Protein AF-A0A1E1F454-F1 (afdb_monomer)

Solvent-accessible surface area (backbone atoms only — not comparable to full-atom values): 14478 Å² total; per-residue (Å²): 132,90,80,86,87,79,88,82,88,81,88,79,85,89,70,81,85,74,86,78,90,72,81,76,83,77,74,79,79,69,57,69,70,58,54,46,50,54,51,50,51,52,52,50,50,46,53,51,37,29,74,72,64,80,41,59,76,87,69,52,81,88,73,88,66,80,82,76,76,87,76,77,76,64,61,40,52,71,66,56,48,50,51,45,53,54,50,39,50,54,61,35,69,43,80,90,56,56,68,68,61,31,49,55,35,45,53,50,42,35,50,54,44,36,30,59,42,55,66,55,51,63,66,23,58,64,62,31,25,48,56,30,38,40,49,43,76,81,24,68,87,47,59,72,91,74,41,74,46,38,36,54,38,51,53,100,89,46,74,48,80,42,70,58,38,68,77,30,51,58,36,52,55,50,42,51,53,52,49,17,74,62,47,86,68,40,77,82,52,52,84,34,36,59,54,48,41,81,86,56,44,63,57,88,76,61,60,69,62,49,51,56,46,28,53,76,63,70,49,42,45,45,102,83,72,46,75,55,56,87,83,31,63,52,62,78,127

Secondary structure (DSSP, 8-state):
-------------------------------HHHHHHHHHHHHHHHHHHHHTTSS-GGGS-------PPP-PPP-B-HHHHHHHHHHHHHHHS-TTS-HHHHHHHHHHHHHHHHHHHH---HHHHHT-BGGGEETHHHHTTS-GGG---EEEEE-SS-EEEE---HHHHHHHHHHHHHHHHHTTTPPPPTTSBSSB-TTSPBP---HHHHHHHHHHHT-SB-TTSPBP-TT---B--

Structure (mmCIF, N/CA/C/O backbone):
data_AF-A0A1E1F454-F1
#
_entry.id   AF-A0A1E1F454-F1
#
loop_
_atom_site.group_PDB
_atom_site.id
_atom_site.type_symbol
_atom_site.label_atom_id
_atom_site.label_alt_id
_atom_site.label_comp_id
_atom_site.label_asym_id
_atom_site.label_entity_id
_atom_site.label_seq_id
_atom_site.pdbx_PDB_ins_code
_atom_site.Cartn_x
_atom_site.Cartn_y
_atom_site.Cartn_z
_atom_site.occupancy
_atom_site.B_iso_or_equiv
_atom_site.auth_seq_id
_atom_site.auth_comp_id
_atom_site.auth_asym_id
_atom_site.auth_atom_id
_atom_site.pdbx_PDB_model_num
ATOM 1 N N . MET A 1 1 ? 30.404 -18.009 100.422 1.00 35.75 1 MET A N 1
ATOM 2 C CA . MET A 1 1 ? 30.804 -18.494 99.078 1.00 35.75 1 MET A CA 1
ATOM 3 C C . MET A 1 1 ? 29.798 -17.914 98.080 1.00 35.75 1 MET A C 1
ATOM 5 O O . MET A 1 1 ? 28.619 -18.081 98.332 1.00 35.75 1 MET A O 1
ATOM 9 N N . VAL A 1 2 ? 30.156 -16.977 97.179 1.00 28.69 2 VAL A N 1
ATOM 10 C CA . VAL A 1 2 ? 30.928 -17.174 95.914 1.00 28.69 2 VAL A CA 1
ATOM 11 C C . VAL A 1 2 ? 30.077 -18.003 94.934 1.00 28.69 2 VAL A C 1
ATOM 13 O O . VAL A 1 2 ? 29.632 -19.060 95.347 1.00 28.69 2 VAL A O 1
ATOM 16 N N . LYS A 1 3 ? 29.805 -17.692 93.658 1.00 29.22 3 LYS A N 1
ATOM 17 C CA . LYS A 1 3 ? 30.159 -16.668 92.641 1.00 29.22 3 LYS A CA 1
ATOM 18 C C . LYS A 1 3 ? 29.224 -16.981 91.428 1.00 29.22 3 LYS A C 1
ATOM 20 O O . LYS A 1 3 ? 28.871 -18.137 91.261 1.00 29.22 3 LYS A O 1
ATOM 25 N N . VAL A 1 4 ? 28.674 -15.997 90.704 1.00 31.78 4 VAL A N 1
ATOM 26 C CA . VAL A 1 4 ? 29.100 -15.505 89.361 1.00 31.78 4 VAL A CA 1
ATOM 27 C C . VAL A 1 4 ? 28.787 -16.411 88.150 1.00 31.78 4 VAL A C 1
ATOM 29 O O . VAL A 1 4 ? 29.109 -17.590 88.162 1.00 31.78 4 VAL A O 1
ATOM 32 N N . SER A 1 5 ? 28.353 -15.737 87.066 1.00 31.39 5 SER A N 1
ATOM 33 C CA . SER A 1 5 ? 28.540 -16.055 85.627 1.00 31.39 5 SER A CA 1
ATOM 34 C C . SER A 1 5 ? 27.580 -17.042 84.950 1.00 31.39 5 SER A C 1
ATOM 36 O O . SER A 1 5 ? 27.172 -18.012 85.560 1.00 31.39 5 SER A O 1
ATOM 38 N N . ASP A 1 6 ? 27.225 -16.917 83.666 1.00 34.34 6 ASP A N 1
ATOM 39 C CA . ASP A 1 6 ? 27.573 -15.935 82.627 1.00 34.34 6 ASP A CA 1
ATOM 40 C C . ASP A 1 6 ? 26.569 -16.027 81.455 1.00 34.34 6 ASP A C 1
ATOM 42 O O . ASP A 1 6 ? 25.957 -17.066 81.217 1.00 34.34 6 ASP A O 1
ATOM 46 N N . ARG A 1 7 ? 26.481 -14.917 80.716 1.00 33.34 7 ARG A N 1
ATOM 47 C CA . ARG A 1 7 ? 26.130 -14.700 79.295 1.00 33.34 7 ARG A CA 1
ATOM 48 C C . ARG A 1 7 ? 25.559 -15.850 78.438 1.00 33.34 7 ARG A C 1
ATOM 50 O O . ARG A 1 7 ? 26.245 -16.826 78.143 1.00 33.34 7 ARG A O 1
ATOM 57 N N . ARG A 1 8 ? 24.503 -15.497 77.683 1.00 31.31 8 ARG A N 1
ATOM 58 C CA . ARG A 1 8 ? 24.653 -15.197 76.237 1.00 31.31 8 ARG A CA 1
ATOM 59 C C . ARG A 1 8 ? 23.516 -14.335 75.652 1.00 31.31 8 ARG A C 1
ATOM 61 O O . ARG A 1 8 ? 22.359 -14.725 75.612 1.00 31.31 8 ARG A O 1
ATOM 68 N N . VAL A 1 9 ? 23.925 -13.151 75.194 1.00 38.53 9 VAL A N 1
ATOM 69 C CA . VAL A 1 9 ? 23.325 -12.246 74.192 1.00 38.53 9 VAL A CA 1
ATOM 70 C C . VAL A 1 9 ? 23.095 -12.977 72.863 1.00 38.53 9 VAL A C 1
ATOM 72 O O . VAL A 1 9 ? 23.970 -13.763 72.528 1.00 38.53 9 VAL A O 1
ATOM 75 N N . VAL A 1 10 ? 22.019 -12.666 72.111 1.00 34.72 10 VAL A N 1
ATOM 76 C CA . VAL A 1 10 ? 21.999 -12.371 70.648 1.00 34.72 10 VAL A CA 1
ATOM 77 C C . VAL A 1 10 ? 20.606 -11.836 70.215 1.00 34.72 10 VAL A C 1
ATOM 79 O O . VAL A 1 10 ? 19.618 -12.546 70.336 1.00 34.72 10 VAL A O 1
ATOM 82 N N . SER A 1 11 ? 20.596 -10.571 69.747 1.00 29.88 11 SER A N 1
ATOM 83 C CA . SER A 1 11 ? 19.889 -9.925 68.601 1.00 29.88 11 SER A CA 1
ATOM 84 C C . SER A 1 11 ? 18.431 -10.296 68.236 1.00 29.88 11 SER A C 1
ATOM 86 O O . SER A 1 11 ? 18.057 -11.452 68.280 1.00 29.88 11 SER A O 1
ATOM 88 N N . ASP A 1 12 ? 17.567 -9.447 67.680 1.00 31.86 12 ASP A N 1
ATOM 89 C CA . ASP A 1 12 ? 17.703 -8.103 67.127 1.00 31.86 12 ASP A CA 1
ATOM 90 C C . ASP A 1 12 ? 16.283 -7.521 66.916 1.00 31.86 12 ASP A C 1
ATOM 92 O O . ASP A 1 12 ? 15.385 -8.189 66.412 1.00 31.86 12 ASP A O 1
ATOM 96 N N . ARG A 1 13 ? 16.110 -6.257 67.307 1.00 31.48 13 ARG A N 1
ATOM 97 C CA . ARG A 1 13 ? 15.293 -5.204 66.672 1.00 31.48 13 ARG A CA 1
ATOM 98 C C . ARG A 1 13 ? 14.038 -5.607 65.864 1.00 31.48 13 ARG A C 1
ATOM 100 O O . ARG A 1 13 ? 14.075 -5.661 64.639 1.00 31.48 13 ARG A O 1
ATOM 107 N N . PHE A 1 14 ? 12.874 -5.603 66.519 1.00 29.70 14 PHE A N 1
ATOM 108 C CA . PHE A 1 14 ? 11.620 -5.208 65.860 1.00 29.70 14 PHE A CA 1
ATOM 109 C C . PHE A 1 14 ? 11.523 -3.674 65.874 1.00 29.70 14 PHE A C 1
ATOM 111 O O . PHE A 1 14 ? 11.201 -3.064 66.893 1.00 29.70 14 PHE A O 1
ATOM 118 N N . ARG A 1 15 ? 11.865 -3.033 64.751 1.00 34.81 15 ARG A N 1
ATOM 119 C CA . ARG A 1 15 ? 11.516 -1.627 64.492 1.00 34.81 15 ARG A CA 1
ATOM 120 C C . ARG A 1 15 ? 10.155 -1.592 63.786 1.00 34.81 15 ARG A C 1
ATOM 122 O O . ARG A 1 15 ? 9.962 -2.380 62.861 1.00 34.81 15 ARG A O 1
ATOM 129 N N . PRO A 1 16 ? 9.226 -0.701 64.171 1.00 31.61 16 PRO A N 1
ATOM 130 C CA . PRO A 1 16 ? 7.983 -0.524 63.435 1.00 31.61 16 PRO A CA 1
ATOM 131 C C . PRO A 1 16 ? 8.290 -0.020 62.021 1.00 31.61 16 PRO A C 1
ATOM 133 O O . PRO A 1 16 ? 9.171 0.819 61.820 1.00 31.61 16 PRO A O 1
ATOM 136 N N . PHE A 1 17 ? 7.572 -0.574 61.047 1.00 29.14 17 PHE A N 1
ATOM 137 C CA . PHE A 1 17 ? 7.686 -0.237 59.635 1.00 29.14 17 PHE A CA 1
ATOM 138 C C . PHE A 1 17 ? 7.333 1.246 59.451 1.00 29.14 17 PHE A C 1
ATOM 140 O O . PHE A 1 17 ? 6.183 1.653 59.615 1.00 29.14 17 PHE A O 1
ATOM 147 N N . ALA A 1 18 ? 8.345 2.065 59.174 1.00 34.34 18 ALA A N 1
ATOM 148 C CA . ALA A 1 18 ? 8.162 3.457 58.806 1.00 34.34 18 ALA A CA 1
ATOM 149 C C . ALA A 1 18 ? 7.413 3.525 57.468 1.00 34.34 18 ALA A C 1
ATOM 151 O O . ALA A 1 18 ? 7.741 2.810 56.523 1.00 34.34 18 ALA A O 1
ATOM 152 N N . SER A 1 19 ? 6.405 4.392 57.389 1.00 34.97 19 SER A N 1
ATOM 153 C CA . SER A 1 19 ? 5.715 4.721 56.146 1.00 34.97 19 SER A CA 1
ATOM 154 C C . SER A 1 19 ? 6.693 5.392 55.176 1.00 34.97 19 SER A C 1
ATOM 156 O O . SER A 1 19 ? 6.996 6.579 55.326 1.00 34.97 19 SER A O 1
ATOM 158 N N . ASP A 1 20 ? 7.182 4.644 54.191 1.00 29.97 20 ASP A N 1
ATOM 159 C CA . ASP A 1 20 ? 7.930 5.196 53.065 1.00 29.97 20 ASP A CA 1
ATOM 160 C C . ASP A 1 20 ? 6.960 5.950 52.141 1.00 29.97 20 ASP A C 1
ATOM 162 O O . ASP A 1 20 ? 6.123 5.376 51.439 1.00 29.97 20 ASP A O 1
ATOM 166 N N . LYS A 1 21 ? 7.031 7.281 52.207 1.00 40.50 21 LYS A N 1
ATOM 167 C CA . LYS A 1 21 ? 6.340 8.199 51.305 1.00 40.50 21 LYS A CA 1
ATOM 168 C C . LYS A 1 21 ? 7.160 8.335 50.022 1.00 40.50 21 LYS A C 1
ATOM 170 O O . LYS A 1 21 ? 7.867 9.323 49.856 1.00 40.50 21 LYS A O 1
ATOM 175 N N . SER A 1 22 ? 7.029 7.390 49.094 1.00 35.53 22 SER A N 1
ATOM 176 C CA . SER A 1 22 ? 7.527 7.580 47.722 1.00 35.53 22 SER A CA 1
ATOM 177 C C . SER A 1 22 ? 6.853 6.679 46.676 1.00 35.53 22 SER A C 1
ATOM 179 O O . SER A 1 22 ? 7.476 6.244 45.713 1.00 35.53 22 SER A O 1
ATOM 181 N N . VAL A 1 23 ? 5.539 6.440 46.781 1.00 37.88 23 VAL A N 1
ATOM 182 C CA . VAL A 1 23 ? 4.789 5.884 45.640 1.00 37.88 23 VAL A CA 1
ATOM 183 C C . VAL A 1 23 ? 4.536 7.013 44.644 1.00 37.88 23 VAL A C 1
ATOM 185 O O . VAL A 1 23 ? 3.571 7.771 44.753 1.00 37.88 23 VAL A O 1
ATOM 188 N N . GLY A 1 24 ? 5.456 7.155 43.689 1.00 32.41 24 GLY A N 1
ATOM 189 C CA . GLY A 1 24 ? 5.289 8.006 42.520 1.00 32.41 24 GLY A CA 1
ATOM 190 C C . GLY A 1 24 ? 3.943 7.716 41.864 1.00 32.41 24 GLY A C 1
ATOM 191 O O . GLY A 1 24 ? 3.651 6.589 41.467 1.00 32.41 24 GLY A O 1
ATOM 192 N N . ASN A 1 25 ? 3.102 8.742 41.795 1.00 32.25 25 ASN A N 1
ATOM 193 C CA . ASN A 1 25 ? 1.771 8.688 41.218 1.00 32.25 25 ASN A CA 1
ATOM 194 C C . ASN A 1 25 ? 1.896 8.517 39.693 1.00 32.25 25 ASN A C 1
ATOM 196 O O . ASN A 1 25 ? 1.777 9.480 38.934 1.00 32.25 25 ASN A O 1
ATOM 200 N N . HIS A 1 26 ? 2.180 7.299 39.227 1.00 37.19 26 HIS A N 1
ATOM 201 C CA . HIS A 1 26 ? 2.020 6.933 37.826 1.00 37.19 26 HIS A CA 1
ATOM 202 C C . HIS A 1 26 ? 0.523 6.907 37.520 1.00 37.19 26 HIS A C 1
ATOM 204 O O . HIS A 1 26 ? -0.120 5.860 37.485 1.00 37.19 26 HIS A O 1
ATOM 210 N N . ARG A 1 27 ? -0.054 8.092 37.296 1.00 29.44 27 ARG A N 1
ATOM 211 C CA . ARG A 1 27 ? -1.333 8.213 36.604 1.00 29.44 27 ARG A CA 1
ATOM 212 C C . ARG A 1 27 ? -1.142 7.595 35.224 1.00 29.44 27 ARG A C 1
ATOM 214 O O . ARG A 1 27 ? -0.614 8.241 34.322 1.00 29.44 27 ARG A O 1
ATOM 221 N N . PHE A 1 28 ? -1.574 6.348 35.062 1.00 36.16 28 PHE A N 1
ATOM 222 C CA . PHE A 1 28 ? -1.842 5.778 33.751 1.00 36.16 28 PHE A CA 1
ATOM 223 C C . PHE A 1 28 ? -2.980 6.594 33.136 1.00 36.16 28 PHE A C 1
ATOM 225 O O . PHE A 1 28 ? -4.161 6.328 33.348 1.00 36.16 28 PHE A O 1
ATOM 232 N N . THR A 1 29 ? -2.629 7.657 32.419 1.00 39.16 29 THR A N 1
ATOM 233 C CA . THR A 1 29 ? -3.569 8.411 31.600 1.00 39.16 29 THR A CA 1
ATOM 234 C C . THR A 1 29 ? -3.917 7.545 30.395 1.00 39.16 29 THR A C 1
ATOM 236 O O . THR A 1 29 ? -3.251 7.557 29.361 1.00 39.16 29 THR A O 1
ATOM 239 N N . PHE A 1 30 ? -4.952 6.718 30.535 1.00 49.16 30 PHE A N 1
ATOM 240 C CA . PHE A 1 30 ? -5.497 5.992 29.397 1.00 49.16 30 PHE A CA 1
ATOM 241 C C . PHE A 1 30 ? -6.066 6.996 28.394 1.00 49.16 30 PHE A C 1
ATOM 243 O O . PHE A 1 30 ? -6.778 7.933 28.759 1.00 49.16 30 PHE A O 1
ATOM 250 N N . ALA A 1 31 ? -5.743 6.809 27.113 1.00 56.91 31 ALA A N 1
ATOM 251 C CA . ALA A 1 31 ? -6.340 7.611 26.056 1.00 56.91 31 ALA A CA 1
ATOM 252 C C . ALA A 1 31 ? -7.876 7.471 26.123 1.00 56.91 31 ALA A C 1
ATOM 254 O O . ALA A 1 31 ? -8.366 6.345 26.224 1.00 56.91 31 ALA A O 1
ATOM 255 N N . PRO A 1 32 ? -8.651 8.562 26.004 1.00 59.72 32 PRO A N 1
ATOM 256 C CA . PRO A 1 32 ? -10.094 8.559 26.281 1.00 59.72 32 PRO A CA 1
ATOM 257 C C . PRO A 1 32 ? -10.897 7.596 25.385 1.00 59.72 32 PRO A C 1
ATOM 259 O O . PRO A 1 32 ? -11.927 7.060 25.795 1.00 59.72 32 PRO A O 1
ATOM 262 N N . ALA A 1 33 ? -10.393 7.296 24.182 1.00 58.00 33 ALA A N 1
ATOM 263 C CA . ALA A 1 33 ? -10.968 6.283 23.297 1.00 58.00 33 ALA A CA 1
ATOM 264 C C . ALA A 1 33 ? -10.830 4.846 23.840 1.00 58.00 33 ALA A C 1
ATOM 266 O O . ALA A 1 33 ? -11.728 4.033 23.637 1.00 58.00 33 ALA A O 1
ATOM 267 N N . ARG A 1 34 ? -9.730 4.531 24.540 1.00 59.19 34 ARG A N 1
ATOM 268 C CA . ARG A 1 34 ? -9.509 3.217 25.162 1.00 59.19 34 ARG A CA 1
ATOM 269 C C . ARG A 1 34 ? -10.445 3.030 26.356 1.00 59.19 34 ARG A C 1
ATOM 271 O O . ARG A 1 34 ? -11.166 2.043 26.396 1.00 59.19 34 ARG A O 1
ATOM 278 N N . THR A 1 35 ? -10.548 4.039 27.219 1.00 69.00 35 THR A N 1
ATOM 279 C CA . THR A 1 35 ? -11.481 4.049 28.358 1.00 69.00 35 THR A CA 1
ATOM 280 C C . THR A 1 35 ? -12.934 3.864 27.910 1.00 69.00 35 THR A C 1
ATOM 282 O O . THR A 1 35 ? -13.688 3.122 28.526 1.00 69.00 35 THR A O 1
ATOM 285 N N . SER A 1 36 ? -13.322 4.477 26.787 1.00 71.69 36 SER A N 1
ATOM 286 C CA . SER A 1 36 ? -14.670 4.320 26.221 1.00 71.69 36 SER A CA 1
ATOM 287 C C . SER A 1 36 ? -14.960 2.886 25.753 1.00 71.69 36 SER A C 1
ATOM 289 O O . SER A 1 36 ? -16.080 2.400 25.912 1.00 71.69 36 SER A O 1
ATOM 291 N N . ALA A 1 37 ? -13.966 2.194 25.186 1.00 75.06 37 ALA A N 1
ATOM 292 C CA . ALA A 1 37 ? -14.108 0.800 24.771 1.00 75.06 37 ALA A CA 1
ATOM 293 C C . ALA A 1 37 ? -14.240 -0.134 25.983 1.00 75.06 37 ALA A C 1
ATOM 295 O O . ALA A 1 37 ? -15.148 -0.963 26.011 1.00 75.06 37 ALA A O 1
ATOM 296 N N . ASP A 1 38 ? -13.401 0.056 27.003 1.00 80.81 38 ASP A N 1
ATOM 297 C CA . ASP A 1 38 ? -13.429 -0.742 28.233 1.00 80.81 38 ASP A CA 1
ATOM 298 C C . ASP A 1 38 ? -14.764 -0.569 28.978 1.00 80.81 38 ASP A C 1
ATOM 300 O O . ASP A 1 38 ? -15.402 -1.552 29.359 1.00 80.81 38 ASP A O 1
ATOM 304 N N . ILE A 1 39 ? -15.264 0.670 29.085 1.00 82.56 39 ILE A N 1
ATOM 305 C CA . ILE A 1 39 ? -16.589 0.960 29.659 1.00 82.56 39 ILE A CA 1
ATOM 306 C C . ILE A 1 39 ? -17.703 0.292 28.842 1.00 82.56 39 ILE A C 1
ATOM 308 O O . ILE A 1 39 ? -18.647 -0.254 29.415 1.00 82.56 39 ILE A O 1
ATOM 312 N N . SER A 1 40 ? -17.608 0.291 27.508 1.00 82.25 40 SER A N 1
ATOM 313 C CA . SER A 1 40 ? -18.581 -0.407 26.660 1.00 82.25 40 SER A CA 1
ATOM 314 C C . SER A 1 40 ? -18.584 -1.916 26.915 1.00 82.25 40 SER A C 1
ATOM 316 O O . SER A 1 40 ? -19.660 -2.513 26.958 1.00 82.25 40 SER A O 1
ATOM 318 N N . VAL A 1 41 ? -17.414 -2.539 27.085 1.00 85.88 41 VAL A N 1
ATOM 319 C CA . VAL A 1 41 ? -17.299 -3.975 27.391 1.00 85.88 41 VAL A CA 1
ATOM 320 C C . VAL A 1 41 ? -17.909 -4.282 28.756 1.00 85.88 41 VAL A C 1
ATOM 322 O O . VAL A 1 41 ? -18.739 -5.183 28.859 1.00 85.88 41 VAL A O 1
ATOM 325 N N . LEU A 1 42 ? -17.578 -3.498 29.784 1.00 86.94 42 LEU A N 1
ATOM 326 C CA . LEU A 1 42 ? -18.149 -3.658 31.124 1.00 86.94 42 LEU A CA 1
ATOM 327 C C . LEU A 1 42 ? -19.674 -3.489 31.111 1.00 86.94 42 LEU A C 1
ATOM 329 O O . LEU A 1 42 ? -20.396 -4.314 31.668 1.00 86.94 42 LEU A O 1
ATOM 333 N N . ARG A 1 43 ? -20.189 -2.477 30.404 1.00 84.88 43 ARG A N 1
ATOM 334 C CA . ARG A 1 43 ? -21.635 -2.267 30.243 1.00 84.88 43 ARG A CA 1
ATOM 335 C C . ARG A 1 43 ? -22.305 -3.453 29.540 1.00 84.88 43 ARG A C 1
ATOM 337 O O . ARG A 1 43 ? -23.404 -3.841 29.927 1.00 84.88 43 ARG A O 1
ATOM 344 N N . GLN A 1 44 ? -21.668 -4.041 28.525 1.00 87.19 44 GLN A N 1
ATOM 345 C CA . GLN A 1 44 ? -22.179 -5.245 27.859 1.00 87.19 44 GLN A CA 1
ATOM 346 C C . GLN A 1 44 ? -22.171 -6.465 28.788 1.00 87.19 44 GLN A C 1
ATOM 348 O O . GLN A 1 44 ? -23.157 -7.199 28.813 1.00 87.19 44 GLN A O 1
ATOM 353 N N . LEU A 1 45 ? -21.121 -6.640 29.596 1.00 90.62 45 LEU A N 1
ATOM 354 C CA . LEU A 1 45 ? -21.028 -7.712 30.587 1.00 90.62 45 LEU A CA 1
ATOM 355 C C . LEU A 1 45 ? -22.156 -7.625 31.624 1.00 90.62 45 LEU A C 1
ATOM 357 O O . LEU A 1 45 ? -22.867 -8.605 31.825 1.00 90.62 45 LEU A O 1
ATOM 361 N N . PHE A 1 46 ? -22.376 -6.454 32.233 1.00 90.12 46 PHE A N 1
ATOM 362 C CA . PHE A 1 46 ? -23.452 -6.267 33.216 1.00 90.12 46 PHE A CA 1
ATOM 363 C C . PHE A 1 46 ? -24.842 -6.461 32.602 1.00 90.12 46 PHE A C 1
ATOM 365 O O . PHE A 1 46 ? -25.702 -7.096 33.208 1.00 90.12 46 PHE A O 1
ATOM 372 N N . ARG A 1 47 ? -25.063 -5.995 31.365 1.00 87.50 47 ARG A N 1
ATOM 373 C CA . ARG A 1 47 ? -26.313 -6.272 30.635 1.00 87.50 47 ARG A CA 1
ATOM 374 C C . ARG A 1 47 ? -26.527 -7.767 30.408 1.00 87.50 47 ARG A C 1
ATOM 376 O O . ARG A 1 47 ? -27.650 -8.246 30.546 1.00 87.50 47 ARG A O 1
ATOM 383 N N . GLN A 1 48 ? -25.469 -8.505 30.079 1.00 91.00 48 GLN A N 1
ATOM 384 C CA . GLN A 1 48 ? -25.551 -9.949 29.888 1.00 91.00 48 GLN A CA 1
ATOM 385 C C . GLN A 1 48 ? -25.786 -10.690 31.213 1.00 91.00 48 GLN A C 1
ATOM 387 O O . GLN A 1 48 ? -26.614 -11.595 31.259 1.00 91.00 48 GLN A O 1
ATOM 392 N N . ALA A 1 49 ? -25.128 -10.272 32.297 1.00 90.88 49 ALA A N 1
ATOM 393 C CA . ALA A 1 49 ? -25.342 -10.814 33.637 1.00 90.88 49 ALA A CA 1
ATOM 394 C C . ALA A 1 49 ? -26.785 -10.595 34.118 1.00 90.88 49 ALA A C 1
ATOM 396 O O . ALA A 1 49 ? -27.387 -11.511 34.677 1.00 90.88 49 ALA A O 1
ATOM 397 N N . ALA A 1 50 ? -27.365 -9.425 33.830 1.00 90.38 50 ALA A N 1
ATOM 398 C CA . ALA A 1 50 ? -28.768 -9.146 34.119 1.00 90.38 50 ALA A CA 1
ATOM 399 C C . ALA A 1 50 ? -29.711 -10.045 33.309 1.00 90.38 50 ALA A C 1
ATOM 401 O O . ALA A 1 50 ? -30.659 -10.605 33.850 1.00 90.38 50 ALA A O 1
ATOM 402 N N . LYS A 1 51 ? -29.411 -10.261 32.020 1.00 90.62 51 LYS A N 1
ATOM 403 C CA . LYS A 1 51 ? -30.176 -11.170 31.154 1.00 90.62 51 LYS A CA 1
ATOM 404 C C . LYS A 1 51 ? -30.156 -12.623 31.646 1.00 90.62 51 LYS A C 1
ATOM 406 O O . LYS A 1 51 ? -31.133 -13.338 31.457 1.00 90.62 51 LYS A O 1
ATOM 411 N N . TRP A 1 52 ? -29.057 -13.061 32.253 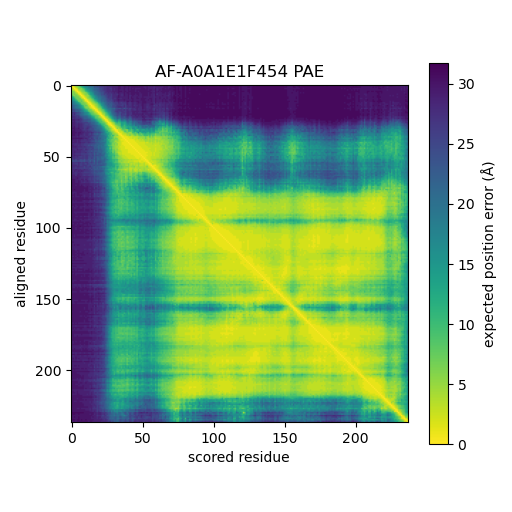1.00 94.38 52 TRP A N 1
ATOM 412 C CA . TRP A 1 52 ? -28.934 -14.388 32.864 1.00 94.38 52 TRP A CA 1
ATOM 413 C C . TRP A 1 52 ? -29.496 -14.472 34.290 1.00 94.38 52 TRP A C 1
ATOM 415 O O . TRP A 1 52 ? -29.491 -15.550 34.873 1.00 94.38 52 TRP A O 1
ATOM 425 N N . GLY A 1 53 ? -29.988 -13.363 34.849 1.00 89.94 53 GLY A N 1
ATOM 426 C CA . GLY A 1 53 ? -30.565 -13.325 36.192 1.00 89.94 53 GLY A CA 1
ATOM 427 C C . GLY A 1 53 ? -29.539 -13.301 37.327 1.00 89.94 53 GLY A C 1
ATOM 428 O O . GLY A 1 53 ? -29.923 -13.445 38.482 1.00 89.94 53 GLY A O 1
ATOM 429 N N . TYR A 1 54 ? -28.248 -13.097 37.035 1.00 91.25 54 TYR A N 1
ATOM 430 C CA . TYR A 1 54 ? -27.221 -12.958 38.077 1.00 91.25 54 TYR A CA 1
ATOM 431 C C . TYR A 1 54 ? -27.328 -11.630 38.836 1.00 91.25 54 TYR A C 1
ATOM 433 O O . TYR A 1 54 ? -26.916 -11.552 39.990 1.00 91.25 54 TYR A O 1
ATOM 441 N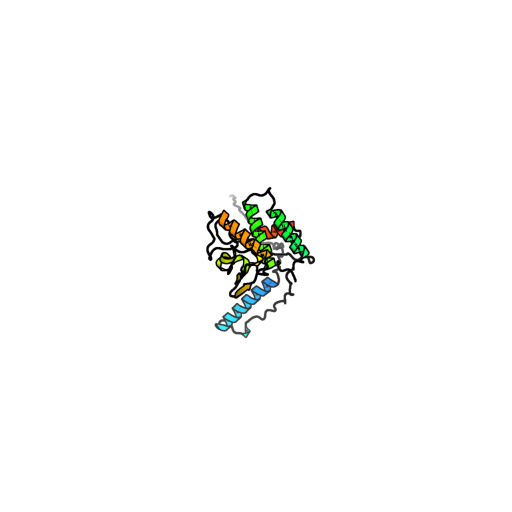 N . ILE A 1 55 ? -27.853 -10.586 38.188 1.00 90.88 55 ILE A N 1
ATOM 442 C CA . ILE A 1 55 ? -28.104 -9.271 38.788 1.00 90.88 55 ILE A CA 1
ATOM 443 C C . ILE A 1 55 ? -29.441 -8.710 38.299 1.00 90.88 55 ILE A C 1
ATOM 445 O O . ILE A 1 55 ? -29.916 -9.051 37.218 1.00 90.88 55 ILE A O 1
ATOM 449 N N . ASN A 1 56 ? -30.025 -7.794 39.062 1.00 85.50 56 ASN A N 1
ATOM 450 C CA . ASN A 1 56 ? -31.187 -7.028 38.628 1.00 85.50 56 ASN A CA 1
ATOM 451 C C . ASN A 1 56 ? -30.774 -5.890 37.688 1.00 85.50 56 ASN A C 1
ATOM 453 O O . ASN A 1 56 ? -29.678 -5.337 37.780 1.00 85.50 56 ASN A O 1
ATOM 457 N N . GLN A 1 57 ? -31.687 -5.472 36.812 1.00 80.38 57 GLN A N 1
ATOM 458 C CA . GLN A 1 57 ? -31.423 -4.400 35.849 1.00 80.38 57 GLN A CA 1
ATOM 459 C C . GLN A 1 57 ? -31.138 -3.041 36.514 1.00 80.38 57 GLN A C 1
ATOM 461 O O . GLN A 1 57 ? -30.401 -2.230 35.958 1.00 80.38 57 GLN A O 1
ATOM 466 N N . SER A 1 58 ? -31.649 -2.826 37.729 1.00 80.81 58 SER A N 1
ATOM 467 C CA . SER A 1 58 ? -31.360 -1.660 38.575 1.00 80.81 58 SER A CA 1
ATOM 468 C C . SER A 1 58 ? -29.930 -1.624 39.124 1.00 80.81 58 SER A C 1
ATOM 470 O O . SER A 1 58 ? -29.488 -0.583 39.597 1.00 80.81 58 SER A O 1
ATOM 472 N N . GLN A 1 59 ? -29.202 -2.743 39.067 1.00 81.06 59 GLN A N 1
ATOM 473 C CA . GLN A 1 59 ? -27.826 -2.858 39.557 1.00 81.06 59 GLN A CA 1
ATOM 474 C C . GLN A 1 59 ? -26.787 -2.605 38.458 1.00 81.06 59 GLN A C 1
ATOM 476 O O . GLN A 1 59 ? -25.589 -2.676 38.727 1.00 81.06 59 GLN A O 1
ATOM 481 N N . ILE A 1 60 ? -27.216 -2.325 37.221 1.00 81.50 60 ILE A N 1
ATOM 482 C CA . ILE A 1 60 ? -26.309 -1.965 36.130 1.00 81.50 60 ILE A CA 1
ATOM 483 C C . ILE A 1 60 ? -25.823 -0.526 36.367 1.00 81.50 60 ILE A C 1
ATOM 485 O O . ILE A 1 60 ? -26.649 0.387 36.347 1.00 81.50 60 ILE A O 1
ATOM 489 N N . PRO A 1 61 ? -24.509 -0.291 36.549 1.00 79.31 61 PRO A N 1
ATOM 490 C CA . PRO A 1 61 ? -23.993 1.056 36.760 1.00 79.31 61 PRO A CA 1
ATOM 491 C C . PRO A 1 61 ? -24.229 1.937 35.532 1.00 79.31 61 PRO A C 1
ATOM 493 O O . PRO A 1 61 ? -23.911 1.538 34.403 1.00 79.31 61 PRO A O 1
ATOM 496 N N . ASP A 1 62 ? -24.732 3.153 35.747 1.00 74.56 62 ASP A N 1
ATOM 497 C CA . ASP A 1 62 ? -24.724 4.167 34.701 1.00 74.56 62 ASP A CA 1
ATOM 498 C C . ASP A 1 62 ? -23.362 4.862 34.678 1.00 74.56 62 ASP A C 1
ATOM 500 O O . ASP A 1 62 ? -23.007 5.624 35.575 1.00 74.56 62 ASP A O 1
ATOM 504 N N . VAL A 1 63 ? -22.555 4.521 33.676 1.00 70.44 63 VAL A N 1
ATOM 505 C CA . VAL A 1 63 ? -21.226 5.101 33.490 1.00 70.44 63 VAL A CA 1
ATOM 506 C C . VAL A 1 63 ? -21.308 6.146 32.390 1.00 70.44 63 VAL A C 1
ATOM 508 O O . VAL A 1 63 ? -21.502 5.804 31.215 1.00 70.44 63 VAL A O 1
ATOM 511 N N . ASP A 1 64 ? -21.133 7.410 32.764 1.00 67.62 64 ASP A N 1
ATOM 512 C CA . ASP A 1 64 ? -20.978 8.485 31.794 1.00 67.62 64 ASP A CA 1
ATOM 513 C C . ASP A 1 64 ? -19.686 8.261 30.998 1.00 67.62 64 ASP A C 1
ATOM 515 O O . ASP A 1 64 ? -18.583 8.156 31.544 1.00 67.62 64 ASP A O 1
ATOM 519 N N . THR A 1 65 ? -19.834 8.111 29.685 1.00 66.94 65 THR A N 1
ATOM 520 C CA . THR A 1 65 ? -18.698 7.980 28.776 1.00 66.94 65 THR A CA 1
ATOM 521 C C . THR A 1 65 ? -18.395 9.356 28.209 1.00 66.94 65 THR A C 1
ATOM 523 O O . THR A 1 65 ? -19.203 9.852 27.416 1.00 66.94 65 THR A O 1
ATOM 526 N N . PRO A 1 66 ? -17.238 9.962 28.533 1.00 70.12 66 PRO A N 1
ATOM 527 C CA . PRO A 1 66 ? -16.905 11.273 28.005 1.00 70.12 66 PRO A CA 1
ATOM 528 C C . PRO A 1 66 ? -16.894 11.216 26.478 1.00 70.12 66 PRO A C 1
ATOM 530 O O . PRO A 1 66 ? -16.208 10.392 25.865 1.00 70.12 66 PRO A O 1
ATOM 533 N N . ARG A 1 67 ? -17.675 12.096 25.846 1.00 68.88 67 ARG A N 1
ATOM 534 C CA . ARG A 1 67 ? -17.755 12.171 24.387 1.00 68.88 67 ARG A CA 1
ATOM 535 C C . ARG A 1 67 ? -16.398 12.595 23.835 1.00 68.88 67 ARG A C 1
ATOM 537 O O . ARG A 1 67 ? -15.994 13.745 23.976 1.00 68.88 67 ARG A O 1
ATOM 544 N N . VAL A 1 68 ? -15.706 11.673 23.170 1.00 73.06 68 VAL A N 1
ATOM 545 C CA . VAL A 1 68 ? -14.444 11.980 22.487 1.00 73.06 68 VAL A CA 1
ATOM 546 C C . VAL A 1 68 ? -14.752 12.856 21.267 1.00 73.06 68 VAL A C 1
ATOM 548 O O . VAL A 1 68 ? -15.512 12.418 20.395 1.00 73.06 68 VAL A O 1
ATOM 551 N N . PRO A 1 69 ? -14.190 14.076 21.165 1.00 74.38 69 PRO A N 1
ATOM 552 C CA . PRO A 1 69 ? -14.368 14.907 19.983 1.00 74.38 69 PRO A CA 1
ATOM 553 C C . PRO A 1 69 ? -13.887 14.163 18.732 1.00 74.38 69 PRO A C 1
ATOM 555 O O . PRO A 1 69 ? -12.853 13.486 18.787 1.00 74.38 69 PRO A O 1
ATOM 558 N N . PRO A 1 70 ? -14.594 14.278 17.593 1.00 68.62 70 PRO A N 1
ATOM 559 C CA . PRO A 1 70 ? -14.152 13.645 16.364 1.00 68.62 70 PRO A CA 1
ATOM 560 C C . PRO A 1 70 ? -12.769 14.185 16.000 1.00 68.62 70 PRO A C 1
ATOM 562 O O . PRO A 1 70 ? -12.575 15.382 15.792 1.00 68.62 70 PRO A O 1
ATOM 565 N N . SER A 1 71 ? -11.789 13.290 15.926 1.00 68.31 71 SER A N 1
ATOM 566 C CA . SER A 1 71 ? -10.452 13.588 15.440 1.00 68.31 71 SER A CA 1
ATOM 567 C C . SER A 1 71 ? -10.380 13.138 13.977 1.00 68.31 71 SER A C 1
ATOM 569 O O . SER A 1 71 ? -9.970 12.009 13.707 1.00 68.31 71 SER A O 1
ATOM 571 N N . PRO A 1 72 ? -10.796 13.984 13.006 1.00 65.75 72 PRO A N 1
ATOM 572 C CA . PRO A 1 72 ? -10.731 13.605 11.602 1.00 65.75 72 PRO A CA 1
ATOM 573 C C . PRO A 1 72 ? -9.298 13.208 11.264 1.00 65.75 72 PRO A C 1
ATOM 575 O O . PRO A 1 72 ? -8.338 13.827 11.753 1.00 65.75 72 PRO A O 1
ATOM 578 N N . ARG A 1 73 ? -9.178 12.137 10.475 1.00 67.06 73 ARG A N 1
ATOM 579 C CA . ARG A 1 73 ? -7.884 11.646 10.008 1.00 67.06 73 ARG A CA 1
ATOM 580 C C . ARG A 1 73 ? -7.222 12.751 9.186 1.00 67.06 73 ARG A C 1
ATOM 582 O O . ARG A 1 73 ? -7.932 13.435 8.441 1.00 67.06 73 ARG A O 1
ATOM 589 N N . PRO A 1 74 ? -5.901 12.946 9.316 1.00 71.00 74 PRO A N 1
ATOM 590 C CA . PRO A 1 74 ? -5.198 13.821 8.397 1.00 71.00 74 PRO A CA 1
ATOM 591 C C . PRO A 1 74 ? -5.419 13.329 6.961 1.00 71.00 74 PRO A C 1
ATOM 593 O O . PRO A 1 74 ? -5.595 12.135 6.729 1.00 71.00 74 PRO A O 1
ATOM 596 N N . SER A 1 75 ? -5.448 14.245 6.005 1.00 70.25 75 SER A N 1
ATOM 597 C CA . SER A 1 75 ? -5.502 13.926 4.576 1.00 70.25 75 SER A CA 1
ATOM 598 C C . SER A 1 75 ? -4.271 14.516 3.909 1.00 70.25 75 SER A C 1
ATOM 600 O O . SER A 1 75 ? -3.793 15.562 4.348 1.00 70.25 75 SER A O 1
ATOM 602 N N . TYR A 1 76 ? -3.775 13.879 2.854 1.00 73.50 76 TYR A N 1
ATOM 603 C CA . TYR A 1 76 ? -2.707 14.458 2.043 1.00 73.50 76 TYR A CA 1
ATOM 604 C C . TYR A 1 76 ? -3.285 15.474 1.058 1.00 73.50 76 TYR A C 1
ATOM 606 O O . TYR A 1 76 ? -4.325 15.229 0.442 1.00 73.50 76 TYR A O 1
ATOM 614 N N . SER A 1 77 ? -2.593 16.594 0.873 1.00 82.44 77 SER A N 1
ATOM 615 C CA . SER A 1 77 ? -2.804 17.442 -0.298 1.00 82.44 77 SER A CA 1
ATOM 616 C C . SER A 1 77 ? -2.253 16.760 -1.564 1.00 82.44 77 SER A C 1
ATOM 618 O O . SER A 1 77 ? -1.336 15.932 -1.476 1.00 82.44 77 SER A O 1
ATOM 620 N N . PRO A 1 78 ? -2.741 17.123 -2.765 1.00 81.38 78 PRO A N 1
ATOM 621 C CA . PRO A 1 78 ? -2.216 16.582 -4.023 1.00 81.38 78 PRO A CA 1
ATOM 622 C C . PRO A 1 78 ? -0.702 16.798 -4.197 1.00 81.38 78 PRO A C 1
ATOM 624 O O . PRO A 1 78 ? 0.012 15.917 -4.684 1.00 81.38 78 PRO A O 1
ATOM 627 N N . GLY A 1 79 ? -0.186 17.946 -3.741 1.00 84.75 79 GLY A N 1
ATOM 628 C CA . GLY A 1 79 ? 1.243 18.263 -3.780 1.00 84.75 79 GLY A CA 1
ATOM 629 C C . GLY A 1 79 ? 2.077 17.367 -2.861 1.00 84.75 79 GLY A C 1
ATOM 630 O O . GLY A 1 79 ? 3.127 16.867 -3.269 1.00 84.75 79 GLY A O 1
ATOM 631 N N . GLU A 1 80 ? 1.591 17.090 -1.648 1.00 85.56 80 GLU A N 1
ATOM 632 C CA . GLU A 1 80 ? 2.247 16.156 -0.725 1.00 85.56 80 GLU A CA 1
ATOM 633 C C . GLU A 1 80 ? 2.247 14.729 -1.267 1.00 85.56 80 GLU A C 1
ATOM 635 O O . GLU A 1 80 ? 3.266 14.047 -1.167 1.00 85.56 80 GLU A O 1
ATOM 640 N N . MET A 1 81 ? 1.145 14.291 -1.883 1.00 85.69 81 MET A N 1
ATOM 641 C CA . MET A 1 81 ? 1.076 12.966 -2.495 1.00 85.69 81 MET A CA 1
ATOM 642 C C . MET A 1 81 ? 2.051 12.842 -3.670 1.00 85.69 81 MET A C 1
ATOM 644 O O . MET A 1 81 ? 2.802 11.873 -3.765 1.00 85.69 81 MET A O 1
ATOM 648 N N . THR A 1 82 ? 2.120 13.870 -4.517 1.00 88.19 82 THR A N 1
ATOM 649 C CA . THR A 1 82 ? 3.085 13.932 -5.622 1.00 88.19 82 THR A CA 1
ATOM 650 C C . THR A 1 82 ? 4.524 13.879 -5.107 1.00 88.19 82 THR A C 1
ATOM 652 O O . THR A 1 82 ? 5.351 13.138 -5.638 1.00 88.19 82 THR A O 1
ATOM 655 N N . LYS A 1 83 ? 4.836 14.631 -4.042 1.00 90.25 83 LYS A N 1
ATOM 656 C CA . LYS A 1 83 ? 6.149 14.600 -3.379 1.00 90.25 83 LYS A CA 1
ATOM 657 C C . LYS A 1 83 ? 6.468 13.204 -2.840 1.00 90.25 83 LYS A C 1
ATOM 659 O O . LYS A 1 83 ? 7.584 12.721 -3.031 1.00 90.25 83 LYS A O 1
ATOM 664 N N . LEU A 1 84 ? 5.501 12.560 -2.188 1.00 90.31 84 LEU A N 1
ATOM 665 C CA . LEU A 1 84 ? 5.647 11.226 -1.612 1.00 90.31 84 LEU A CA 1
ATOM 666 C C . LEU A 1 84 ? 5.940 10.177 -2.693 1.00 90.31 84 LEU A C 1
ATOM 668 O O . LEU A 1 84 ? 6.904 9.425 -2.555 1.00 90.31 84 LEU A O 1
ATOM 672 N N . LEU A 1 85 ? 5.162 10.170 -3.781 1.00 90.94 85 LEU A N 1
ATOM 673 C CA . LEU A 1 85 ? 5.342 9.254 -4.910 1.00 90.94 85 LEU A CA 1
ATOM 674 C C . LEU A 1 85 ? 6.681 9.477 -5.623 1.00 90.94 85 LEU A C 1
ATOM 676 O O . LEU A 1 85 ? 7.410 8.514 -5.852 1.00 90.94 85 LEU A O 1
ATOM 680 N N . LYS A 1 86 ? 7.067 10.735 -5.886 1.00 92.44 86 LYS A N 1
ATOM 681 C CA . LYS A 1 86 ? 8.379 11.066 -6.477 1.00 92.44 86 LYS A CA 1
ATOM 682 C C . LYS A 1 86 ? 9.539 10.588 -5.605 1.00 92.44 86 LYS A C 1
ATOM 684 O O . LYS A 1 86 ? 10.521 10.048 -6.112 1.00 92.44 86 LYS A O 1
ATOM 689 N N . LEU A 1 87 ? 9.442 10.766 -4.287 1.00 93.38 87 LEU A N 1
ATOM 690 C CA . LEU A 1 87 ? 10.475 10.293 -3.369 1.00 93.38 87 LEU A CA 1
ATOM 691 C C . LEU A 1 87 ? 10.523 8.763 -3.303 1.00 93.38 87 LEU A C 1
ATOM 693 O O . LEU A 1 87 ? 11.611 8.191 -3.274 1.00 93.38 87 LEU A O 1
ATOM 697 N N . ALA A 1 88 ? 9.366 8.100 -3.282 1.00 92.31 88 ALA A N 1
ATOM 698 C CA . ALA A 1 88 ? 9.282 6.645 -3.312 1.00 92.31 88 ALA A CA 1
ATOM 699 C C . ALA A 1 88 ? 9.931 6.079 -4.582 1.00 92.31 88 ALA A C 1
ATOM 701 O O . ALA A 1 88 ? 10.771 5.184 -4.482 1.00 92.31 88 ALA A O 1
ATOM 702 N N . GLN A 1 89 ? 9.635 6.675 -5.740 1.00 92.38 89 GLN A N 1
ATOM 703 C CA . GLN A 1 89 ? 10.254 6.331 -7.017 1.00 92.38 89 GLN A CA 1
ATOM 704 C C . GLN A 1 89 ? 11.778 6.526 -6.980 1.00 92.38 89 GLN A C 1
ATOM 706 O O . GLN A 1 89 ? 12.522 5.587 -7.251 1.00 92.38 89 GLN A O 1
ATOM 711 N N . LYS A 1 90 ? 12.266 7.689 -6.525 1.00 93.44 90 LYS A N 1
ATOM 712 C CA . LYS A 1 90 ? 13.711 7.950 -6.387 1.00 93.44 90 LYS A CA 1
ATOM 713 C C . LYS A 1 90 ? 14.408 6.924 -5.487 1.00 93.44 90 LYS A C 1
ATOM 715 O O . LYS A 1 90 ? 15.529 6.509 -5.760 1.00 93.44 90 LYS A O 1
ATOM 720 N N . ARG A 1 91 ? 13.760 6.515 -4.390 1.00 91.31 91 ARG A N 1
ATOM 721 C CA . ARG A 1 91 ? 14.303 5.499 -3.475 1.00 91.31 91 ARG A CA 1
ATOM 722 C C . ARG A 1 91 ? 14.317 4.110 -4.106 1.00 91.31 91 ARG A C 1
ATOM 724 O O . ARG A 1 91 ? 15.201 3.326 -3.774 1.00 91.31 91 ARG A O 1
ATOM 731 N N . MET A 1 92 ? 13.345 3.789 -4.950 1.00 89.12 92 MET A N 1
ATOM 732 C CA . MET A 1 92 ? 13.292 2.530 -5.692 1.00 89.12 92 MET A CA 1
ATOM 733 C C . MET A 1 92 ? 14.403 2.456 -6.755 1.00 89.12 92 MET A C 1
ATOM 735 O O . MET A 1 92 ? 15.040 1.417 -6.889 1.00 89.12 92 MET A O 1
ATOM 739 N N . GLU A 1 93 ? 14.673 3.556 -7.459 1.00 89.56 93 GLU A N 1
ATOM 740 C CA . GLU A 1 93 ? 15.668 3.640 -8.546 1.00 89.56 93 GLU A CA 1
ATOM 741 C C . GLU A 1 93 ? 17.123 3.783 -8.060 1.00 89.56 93 GLU A C 1
ATOM 743 O O . GLU A 1 93 ? 18.063 3.754 -8.858 1.00 89.56 93 GLU A O 1
ATOM 748 N N . ASP A 1 94 ? 17.333 3.922 -6.750 1.00 91.19 94 ASP A N 1
ATOM 749 C CA . ASP A 1 94 ? 18.662 4.037 -6.158 1.00 91.19 94 ASP A CA 1
ATOM 750 C C . ASP A 1 94 ? 19.498 2.771 -6.425 1.00 91.19 94 ASP A C 1
ATOM 752 O O . ASP A 1 94 ? 19.199 1.672 -5.952 1.00 91.19 94 ASP A O 1
ATOM 756 N N . ARG A 1 95 ? 20.582 2.920 -7.192 1.00 87.69 95 ARG A N 1
ATOM 757 C CA . ARG A 1 95 ? 21.471 1.806 -7.556 1.00 87.69 95 ARG A CA 1
ATOM 758 C C . ARG A 1 95 ? 22.307 1.302 -6.380 1.00 87.69 95 ARG A C 1
ATOM 760 O O . ARG A 1 95 ? 22.794 0.180 -6.444 1.00 87.69 95 ARG A O 1
ATOM 767 N N . LYS A 1 96 ? 22.459 2.097 -5.314 1.00 89.81 96 LYS A N 1
ATOM 768 C CA . LYS A 1 96 ? 23.325 1.773 -4.167 1.00 89.81 96 LYS A CA 1
ATOM 769 C C . LYS A 1 96 ? 22.692 0.807 -3.165 1.00 89.81 96 LYS A C 1
ATOM 771 O O . LYS A 1 96 ? 23.362 0.399 -2.223 1.00 89.81 96 LYS A O 1
ATOM 776 N N . VAL A 1 97 ? 21.413 0.464 -3.325 1.00 89.38 97 VAL A N 1
ATOM 777 C CA . VAL A 1 97 ? 20.713 -0.431 -2.392 1.00 89.38 97 VAL A CA 1
ATOM 778 C C . VAL A 1 97 ? 20.759 -1.884 -2.845 1.00 89.38 97 VAL A C 1
ATOM 780 O O . VAL A 1 97 ? 20.740 -2.172 -4.043 1.00 89.38 97 VAL A O 1
ATOM 783 N N . ASN A 1 98 ? 20.782 -2.791 -1.868 1.00 91.50 98 ASN A N 1
ATOM 784 C CA . ASN A 1 98 ? 20.662 -4.224 -2.099 1.00 91.50 98 ASN A CA 1
ATOM 785 C C . ASN A 1 98 ? 19.297 -4.578 -2.708 1.00 91.50 98 ASN A C 1
ATOM 787 O O . ASN A 1 98 ? 18.311 -3.846 -2.580 1.00 91.50 98 ASN A O 1
ATOM 791 N N . GLU A 1 99 ? 19.254 -5.728 -3.371 1.00 88.38 99 GLU A N 1
ATOM 792 C CA . GLU A 1 99 ? 18.096 -6.187 -4.133 1.00 88.38 99 GLU A CA 1
ATOM 793 C C . GLU A 1 99 ? 16.841 -6.370 -3.271 1.00 88.38 99 GLU A C 1
ATOM 795 O O . GLU A 1 99 ? 15.766 -5.917 -3.658 1.00 88.38 99 GLU A O 1
ATOM 800 N N . GLU A 1 100 ? 16.980 -6.914 -2.061 1.00 87.38 100 GLU A N 1
ATOM 801 C CA . GLU A 1 100 ? 15.865 -7.073 -1.117 1.00 87.38 100 GLU A CA 1
ATOM 802 C C . GLU A 1 100 ? 15.228 -5.727 -0.744 1.00 87.38 100 GLU A C 1
ATOM 804 O O . GLU A 1 100 ? 14.010 -5.558 -0.799 1.00 87.38 100 GLU A O 1
ATOM 809 N N . VAL A 1 101 ? 16.044 -4.714 -0.434 1.00 89.25 101 VAL A N 1
ATOM 810 C CA . VAL A 1 101 ? 15.530 -3.374 -0.115 1.00 89.25 101 VAL A CA 1
ATOM 811 C C . VAL A 1 101 ? 14.922 -2.719 -1.350 1.00 89.25 101 VAL A C 1
ATOM 813 O O . VAL A 1 101 ? 13.920 -2.009 -1.233 1.00 89.25 101 VAL A O 1
ATOM 816 N N . ARG A 1 102 ? 15.491 -2.946 -2.540 1.00 90.88 102 ARG A N 1
ATOM 817 C CA . ARG A 1 102 ? 14.898 -2.481 -3.799 1.00 90.88 102 ARG A CA 1
ATOM 818 C C . ARG A 1 102 ? 13.521 -3.103 -4.004 1.00 90.88 102 ARG A C 1
ATOM 820 O O . ARG A 1 102 ? 12.577 -2.375 -4.307 1.00 90.88 102 ARG A O 1
ATOM 827 N N . ARG A 1 103 ? 13.380 -4.409 -3.773 1.00 89.62 103 ARG A N 1
ATOM 828 C CA . ARG A 1 103 ? 12.109 -5.139 -3.842 1.00 89.62 103 ARG A CA 1
ATOM 829 C C . ARG A 1 103 ? 11.083 -4.548 -2.878 1.00 89.62 103 ARG A C 1
ATOM 831 O O . ARG A 1 103 ? 9.998 -4.173 -3.315 1.00 89.62 103 ARG A O 1
ATOM 838 N N . ASP A 1 104 ? 11.435 -4.387 -1.606 1.00 89.75 104 ASP A N 1
ATOM 839 C CA . ASP A 1 104 ? 10.536 -3.823 -0.592 1.00 89.75 104 ASP A CA 1
ATOM 840 C C . ASP A 1 104 ? 10.075 -2.404 -0.949 1.00 89.75 104 ASP A C 1
ATOM 842 O O . ASP A 1 104 ? 8.905 -2.055 -0.775 1.00 89.75 104 ASP A O 1
ATOM 846 N N . ARG A 1 105 ? 10.982 -1.576 -1.483 1.00 92.00 105 ARG A N 1
ATOM 847 C CA . ARG A 1 105 ? 10.659 -0.225 -1.969 1.00 92.00 105 ARG A CA 1
ATOM 848 C C . ARG A 1 105 ? 9.758 -0.259 -3.199 1.00 92.00 105 ARG A C 1
ATOM 850 O O . ARG A 1 105 ? 8.870 0.581 -3.305 1.00 92.00 105 ARG A O 1
ATOM 857 N N . THR A 1 106 ? 9.960 -1.230 -4.083 1.00 93.06 106 THR A N 1
ATOM 858 C CA . THR A 1 106 ? 9.137 -1.431 -5.281 1.00 93.06 106 THR A CA 1
ATOM 859 C C . THR A 1 106 ? 7.715 -1.838 -4.900 1.00 93.06 106 THR A C 1
ATOM 861 O O . THR A 1 106 ? 6.754 -1.232 -5.366 1.00 93.06 106 THR A O 1
ATOM 864 N N . ILE A 1 107 ? 7.573 -2.791 -3.973 1.00 93.12 107 ILE A N 1
ATOM 865 C CA . ILE A 1 107 ? 6.271 -3.209 -3.443 1.00 93.12 107 ILE A CA 1
ATOM 866 C C . ILE A 1 107 ? 5.582 -2.046 -2.722 1.00 93.12 107 ILE A C 1
ATOM 868 O O . ILE A 1 107 ? 4.389 -1.827 -2.917 1.00 93.12 107 ILE A O 1
ATOM 872 N N . LEU A 1 108 ? 6.319 -1.273 -1.915 1.00 92.81 108 LEU A N 1
ATOM 873 C CA . LEU A 1 108 ? 5.782 -0.082 -1.253 1.00 92.81 108 LEU A CA 1
ATOM 874 C C . LEU A 1 108 ? 5.275 0.951 -2.268 1.00 92.81 108 LEU A C 1
ATOM 876 O O . LEU A 1 108 ? 4.192 1.501 -2.080 1.00 92.81 108 LEU A O 1
ATOM 880 N N . TYR A 1 109 ? 6.044 1.224 -3.322 1.00 93.50 109 TYR A N 1
ATOM 881 C CA . TYR A 1 109 ? 5.662 2.171 -4.366 1.00 93.50 109 TYR A CA 1
ATOM 882 C C . TYR A 1 109 ? 4.386 1.732 -5.092 1.00 93.50 109 TYR A C 1
ATOM 884 O O . TYR A 1 109 ? 3.437 2.516 -5.177 1.00 93.50 109 TYR A O 1
ATOM 892 N N . ALA A 1 110 ? 4.323 0.468 -5.518 1.00 94.00 110 ALA A N 1
ATOM 893 C CA . ALA A 1 110 ? 3.133 -0.108 -6.137 1.00 94.00 110 ALA A CA 1
ATOM 894 C C . ALA A 1 110 ? 1.925 -0.036 -5.190 1.00 94.00 110 ALA A C 1
ATOM 896 O O . ALA A 1 110 ? 0.844 0.402 -5.576 1.00 94.00 110 ALA A O 1
ATOM 897 N N . TYR A 1 111 ? 2.120 -0.377 -3.913 1.00 92.38 111 TYR A N 1
ATOM 898 C CA . TYR A 1 111 ? 1.073 -0.324 -2.896 1.00 92.38 111 TYR A CA 1
ATOM 899 C C . TYR A 1 111 ? 0.497 1.087 -2.715 1.00 92.38 111 TYR A C 1
ATOM 901 O O . TYR A 1 111 ? -0.722 1.256 -2.720 1.00 92.38 111 TYR A O 1
ATOM 909 N N . VAL A 1 112 ? 1.351 2.107 -2.569 1.00 90.00 112 VAL A N 1
ATOM 910 C CA . VAL A 1 112 ? 0.904 3.502 -2.397 1.00 90.00 112 VAL A CA 1
ATOM 911 C C . VAL A 1 112 ? 0.206 4.005 -3.660 1.00 90.00 112 VAL A C 1
ATOM 913 O O . VAL A 1 112 ? -0.842 4.639 -3.562 1.00 90.00 112 VAL A O 1
ATOM 916 N N . THR A 1 113 ? 0.739 3.688 -4.838 1.00 91.62 113 THR A N 1
ATOM 917 C CA . THR A 1 113 ? 0.165 4.108 -6.122 1.00 91.62 113 THR A CA 1
ATOM 918 C C . THR A 1 113 ? -1.218 3.502 -6.346 1.00 91.62 113 THR A C 1
ATOM 920 O O . THR A 1 113 ? -2.176 4.235 -6.590 1.00 91.62 113 THR A O 1
ATOM 923 N N . VAL A 1 114 ? -1.367 2.185 -6.166 1.00 91.75 114 VAL A N 1
ATOM 924 C CA . VAL A 1 114 ? -2.668 1.508 -6.283 1.00 91.75 114 VAL A CA 1
ATOM 925 C C . VAL A 1 114 ? -3.653 2.051 -5.247 1.00 91.75 114 VAL A C 1
ATOM 927 O O . VAL A 1 114 ? -4.810 2.301 -5.584 1.00 91.75 114 VAL A O 1
ATOM 930 N N . ALA A 1 115 ? -3.213 2.311 -4.009 1.00 89.06 115 ALA A N 1
ATOM 931 C CA . ALA A 1 115 ? -4.063 2.925 -2.988 1.00 89.06 115 ALA A CA 1
ATOM 932 C C . ALA A 1 115 ? -4.599 4.298 -3.424 1.00 89.06 115 ALA A C 1
ATOM 934 O O . ALA A 1 115 ? -5.786 4.573 -3.252 1.00 89.06 115 ALA A O 1
ATOM 935 N N . CYS A 1 116 ? -3.750 5.134 -4.029 1.00 86.75 116 CYS A N 1
ATOM 936 C CA . CYS A 1 116 ? -4.139 6.458 -4.516 1.00 86.75 116 CYS A CA 1
ATOM 937 C C . CYS A 1 116 ? -5.094 6.382 -5.711 1.00 86.75 116 CYS A C 1
ATOM 939 O O . CYS A 1 116 ? -6.048 7.151 -5.775 1.00 86.75 116 CYS A O 1
ATOM 941 N N . CYS A 1 117 ? -4.861 5.452 -6.638 1.00 87.62 117 CYS A N 1
ATOM 942 C CA . CYS A 1 117 ? -5.661 5.312 -7.855 1.00 87.62 117 CYS A CA 1
ATOM 943 C C . CYS A 1 117 ? -7.018 4.629 -7.637 1.00 87.62 117 CYS A C 1
ATOM 945 O O . CYS 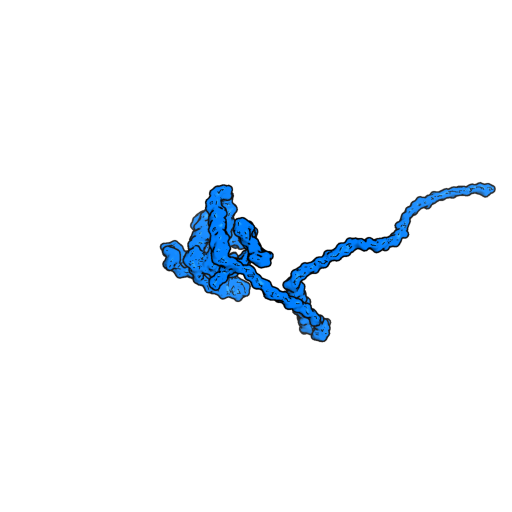A 1 117 ? -7.908 4.789 -8.465 1.00 87.62 117 CYS A O 1
ATOM 947 N N . THR A 1 118 ? -7.175 3.847 -6.566 1.00 86.69 118 THR A N 1
ATOM 948 C CA . THR A 1 118 ? -8.396 3.057 -6.305 1.00 86.69 118 THR A CA 1
ATOM 949 C C . THR A 1 118 ? -9.186 3.539 -5.091 1.00 86.69 118 THR A C 1
ATOM 951 O O . THR A 1 118 ? -10.369 3.237 -4.960 1.00 86.69 118 THR A O 1
ATOM 954 N N . GLY A 1 119 ? -8.543 4.245 -4.155 1.00 83.50 119 GLY A N 1
ATOM 955 C CA . GLY A 1 119 ? -9.152 4.634 -2.882 1.00 83.50 119 GLY A CA 1
ATOM 956 C C . GLY A 1 119 ? -9.449 3.458 -1.940 1.00 83.50 119 GLY A C 1
ATOM 957 O O . GLY A 1 119 ? -10.169 3.635 -0.950 1.00 83.50 119 GLY A O 1
ATOM 958 N N . MET A 1 120 ? -8.915 2.264 -2.220 1.00 85.81 120 MET A N 1
ATOM 959 C CA . MET A 1 120 ? -9.096 1.073 -1.391 1.00 85.81 120 MET A CA 1
ATOM 960 C C . MET A 1 120 ? -8.494 1.252 0.006 1.00 85.81 120 MET A C 1
ATOM 962 O O . MET A 1 120 ? -7.479 1.920 0.210 1.00 85.81 120 MET A O 1
ATOM 966 N N . ARG A 1 121 ? -9.108 0.610 1.005 1.00 82.94 121 ARG A N 1
ATOM 967 C CA . ARG A 1 121 ? -8.567 0.602 2.369 1.00 82.94 121 ARG A CA 1
ATOM 968 C C . ARG A 1 121 ? -7.309 -0.273 2.435 1.00 82.94 121 ARG A C 1
ATOM 970 O O . ARG A 1 121 ? -7.259 -1.303 1.762 1.00 82.94 121 ARG A O 1
ATOM 977 N N . PRO A 1 122 ? -6.356 0.020 3.340 1.00 84.56 122 PRO A N 1
ATOM 978 C CA . PRO A 1 122 ? -5.153 -0.795 3.525 1.00 84.56 122 PRO A CA 1
ATOM 979 C C . PRO A 1 122 ? -5.400 -2.301 3.682 1.00 84.56 122 PRO A C 1
ATOM 981 O O . PRO A 1 122 ? -4.689 -3.123 3.112 1.00 84.56 122 PRO A O 1
ATOM 984 N N . THR A 1 123 ? -6.444 -2.682 4.423 1.00 84.31 123 THR A N 1
ATOM 985 C CA . THR A 1 123 ? -6.837 -4.090 4.589 1.00 84.31 123 THR A CA 1
ATOM 986 C C . THR A 1 123 ? -7.334 -4.727 3.299 1.00 84.31 123 THR A C 1
ATOM 988 O O . THR A 1 123 ? -7.079 -5.901 3.074 1.00 84.31 123 THR A O 1
ATOM 991 N N . GLU A 1 124 ? -8.053 -3.971 2.469 1.00 89.25 124 GLU A N 1
ATOM 992 C CA . GLU A 1 124 ? -8.590 -4.469 1.199 1.00 89.25 124 GLU A CA 1
ATOM 993 C C . GLU A 1 124 ? -7.457 -4.699 0.197 1.00 89.25 124 GLU A C 1
ATOM 995 O O . GLU A 1 124 ? -7.407 -5.756 -0.420 1.00 89.25 124 GLU A O 1
ATOM 1000 N N . LEU A 1 125 ? -6.507 -3.760 0.110 1.00 89.75 125 LEU A N 1
ATOM 1001 C CA . LEU A 1 125 ? -5.299 -3.907 -0.710 1.00 89.75 125 LEU A CA 1
ATOM 1002 C C . LEU A 1 125 ? -4.475 -5.112 -0.275 1.00 89.75 125 LEU A C 1
ATOM 1004 O O . LEU A 1 125 ? -4.079 -5.934 -1.093 1.00 89.75 125 LEU A O 1
ATOM 1008 N N . ARG A 1 126 ? -4.243 -5.248 1.033 1.00 88.50 126 ARG A N 1
ATOM 1009 C CA . ARG A 1 126 ? -3.449 -6.352 1.569 1.00 88.50 126 ARG A CA 1
ATOM 1010 C C . ARG A 1 126 ? -4.073 -7.717 1.300 1.00 88.50 126 ARG A C 1
ATOM 1012 O O . ARG A 1 126 ? -3.329 -8.683 1.161 1.00 88.50 126 ARG A O 1
ATOM 1019 N N . ASN A 1 127 ? -5.399 -7.807 1.256 1.00 91.19 127 ASN A N 1
ATOM 1020 C CA . ASN A 1 127 ? -6.123 -9.058 1.036 1.00 91.19 127 ASN A CA 1
ATOM 1021 C C . ASN A 1 127 ? -6.292 -9.420 -0.443 1.00 91.19 127 ASN A C 1
ATOM 1023 O O . ASN A 1 127 ? -6.825 -10.487 -0.731 1.00 91.19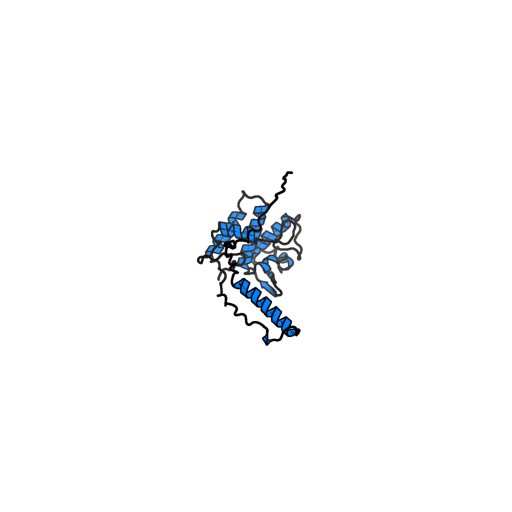 127 ASN A O 1
ATOM 1027 N N . LEU A 1 128 ? -5.831 -8.568 -1.357 1.00 93.62 128 LEU A N 1
ATOM 1028 C CA . LEU A 1 128 ? -5.999 -8.769 -2.785 1.00 93.62 128 LEU A CA 1
ATOM 1029 C C . LEU A 1 128 ? -5.207 -9.984 -3.283 1.00 93.62 128 LEU A C 1
ATOM 1031 O O . LEU A 1 128 ? -4.026 -10.148 -2.948 1.00 93.62 128 LEU A O 1
ATOM 1035 N N . ASN A 1 129 ? -5.867 -10.812 -4.085 1.00 96.00 129 ASN A N 1
ATOM 1036 C CA . ASN A 1 129 ? -5.266 -11.898 -4.849 1.00 96.00 129 ASN A CA 1
ATOM 1037 C C . ASN A 1 129 ? -5.307 -11.620 -6.348 1.00 96.00 129 ASN A C 1
ATOM 1039 O O . ASN A 1 129 ? -6.084 -10.785 -6.805 1.00 96.00 129 ASN A O 1
ATOM 1043 N N . TRP A 1 130 ? -4.509 -12.354 -7.121 1.00 96.06 130 TRP A N 1
ATOM 1044 C CA . TRP A 1 130 ? -4.532 -12.234 -8.579 1.00 96.06 130 TRP A CA 1
ATOM 1045 C C . TRP A 1 130 ? -5.900 -12.587 -9.177 1.00 96.06 130 TRP A C 1
ATOM 1047 O O . TRP A 1 130 ? -6.335 -11.913 -10.103 1.00 96.06 130 TRP A O 1
ATOM 1057 N N . GLY A 1 131 ? -6.640 -13.528 -8.578 1.00 94.25 131 GLY A N 1
ATOM 1058 C CA . GLY A 1 131 ? -8.019 -13.837 -8.980 1.00 94.25 131 GLY A CA 1
ATOM 1059 C C . GLY A 1 131 ? -9.049 -12.752 -8.640 1.00 94.25 131 GLY A C 1
ATOM 1060 O O . GLY A 1 131 ? -10.164 -12.776 -9.153 1.00 94.25 131 GLY A O 1
ATOM 1061 N N . ASP A 1 132 ? -8.702 -11.783 -7.784 1.00 94.31 132 ASP A N 1
ATOM 1062 C CA . ASP A 1 132 ? -9.565 -10.628 -7.508 1.00 94.31 132 ASP A CA 1
ATOM 1063 C C . ASP A 1 132 ? -9.426 -9.530 -8.589 1.00 94.31 132 ASP A C 1
ATOM 1065 O O . ASP A 1 132 ? -10.210 -8.578 -8.589 1.00 94.31 132 ASP A O 1
ATOM 1069 N N . LEU A 1 133 ? -8.446 -9.642 -9.499 1.00 94.06 133 LEU A N 1
ATOM 1070 C CA . LEU A 1 133 ? -8.228 -8.742 -10.636 1.00 94.06 133 LEU A CA 1
ATOM 1071 C C . LEU A 1 133 ? -8.910 -9.298 -11.896 1.00 94.06 133 LEU A C 1
ATOM 1073 O O . LEU A 1 133 ? -8.286 -9.930 -12.748 1.00 94.06 133 LEU A O 1
ATOM 1077 N N . LEU A 1 134 ? -10.214 -9.061 -12.016 1.00 93.00 134 LEU A N 1
ATOM 1078 C CA . LEU A 1 134 ? -11.028 -9.557 -13.126 1.00 93.00 134 LEU A CA 1
ATOM 1079 C C . LEU A 1 134 ? -10.571 -8.933 -14.451 1.00 93.00 134 LEU A C 1
ATOM 1081 O O . LEU A 1 134 ? -10.397 -7.716 -14.522 1.00 93.00 134 LEU A O 1
ATOM 1085 N N . GLY A 1 135 ? -10.398 -9.756 -15.489 1.00 90.06 135 GLY A N 1
ATOM 1086 C CA . GLY A 1 135 ? -9.969 -9.311 -16.819 1.00 90.06 135 GLY A CA 1
ATOM 1087 C C . GLY A 1 135 ? -8.473 -8.999 -16.936 1.00 90.06 135 GLY A C 1
ATOM 1088 O O . GLY A 1 135 ? -8.013 -8.578 -17.999 1.00 90.06 135 GLY A O 1
ATOM 1089 N N . TYR A 1 136 ? -7.695 -9.167 -15.858 1.00 92.31 136 TYR A N 1
ATOM 1090 C CA . TYR A 1 136 ? -6.277 -8.815 -15.857 1.00 92.31 136 TYR A CA 1
ATOM 1091 C C . TYR A 1 136 ? -5.446 -9.735 -16.751 1.00 92.31 136 TYR A C 1
ATOM 1093 O O . TYR A 1 136 ? -4.694 -9.233 -17.586 1.00 92.31 136 TYR A O 1
ATOM 1101 N N . ARG A 1 137 ? -5.598 -11.063 -16.628 1.00 91.62 137 ARG A N 1
ATOM 1102 C CA . ARG A 1 137 ? -4.817 -12.026 -17.426 1.00 91.62 137 ARG A CA 1
ATOM 1103 C C . ARG A 1 137 ? -5.132 -11.905 -18.910 1.00 91.62 137 ARG A C 1
ATOM 1105 O O . ARG A 1 137 ? -4.223 -11.829 -19.729 1.00 91.62 137 ARG A O 1
ATOM 1112 N N . GLU A 1 138 ? -6.412 -11.822 -19.247 1.00 90.19 138 GLU A N 1
ATOM 1113 C CA . GLU A 1 138 ? -6.891 -11.637 -20.616 1.00 90.19 138 GLU A CA 1
ATOM 1114 C C . GLU A 1 138 ? -6.443 -10.283 -21.185 1.00 90.19 138 GLU A C 1
ATOM 1116 O O . GLU A 1 138 ? -6.238 -10.135 -22.390 1.00 90.19 138 GLU A O 1
ATOM 1121 N N . GLY A 1 139 ? -6.278 -9.288 -20.309 1.00 87.62 139 GLY A N 1
ATOM 1122 C CA . GLY A 1 139 ? -5.795 -7.956 -20.637 1.00 87.62 139 GLY A CA 1
ATOM 1123 C C . GLY A 1 139 ? -4.281 -7.845 -20.821 1.00 87.62 139 GLY A C 1
ATOM 1124 O O . GLY A 1 139 ? -3.849 -6.871 -21.434 1.00 87.62 139 GLY A O 1
ATOM 1125 N N . LEU A 1 140 ? -3.462 -8.801 -20.357 1.00 87.62 140 LEU A N 1
ATOM 1126 C CA . LEU A 1 140 ? -1.991 -8.705 -20.411 1.00 87.62 140 LEU A CA 1
ATOM 1127 C C . LEU A 1 140 ? -1.446 -8.501 -21.834 1.00 87.62 140 LEU A C 1
ATOM 1129 O O . LEU A 1 140 ? -0.436 -7.821 -22.011 1.00 87.62 140 LEU A O 1
ATOM 1133 N N . SER A 1 141 ? -2.124 -9.049 -22.846 1.00 87.19 141 SER A N 1
ATOM 1134 C CA . SER A 1 141 ? -1.767 -8.904 -24.265 1.00 87.19 141 SER A CA 1
ATOM 1135 C C . SER A 1 141 ? -2.179 -7.557 -24.877 1.00 87.19 141 SER A C 1
ATOM 1137 O O . SER A 1 141 ? -1.724 -7.212 -25.967 1.00 87.19 141 SER A O 1
ATOM 1139 N N . LYS A 1 142 ? -3.021 -6.779 -24.187 1.00 90.19 142 LYS A N 1
ATOM 1140 C CA . LYS A 1 142 ? -3.549 -5.488 -24.643 1.00 90.19 142 LYS A CA 1
ATOM 1141 C C . LYS A 1 142 ? -2.737 -4.320 -24.081 1.00 90.19 142 LYS A C 1
ATOM 1143 O O . LYS A 1 142 ? -2.088 -4.431 -23.032 1.00 90.19 142 LYS A O 1
ATOM 1148 N N . ARG A 1 143 ? -2.818 -3.165 -24.750 1.00 87.19 143 ARG A N 1
ATOM 1149 C CA . ARG A 1 143 ? -2.308 -1.887 -24.220 1.00 87.19 143 ARG A CA 1
ATOM 1150 C C . ARG A 1 143 ? -3.114 -1.481 -22.986 1.00 87.19 143 ARG A C 1
ATOM 1152 O O . ARG A 1 143 ? -4.288 -1.814 -22.909 1.00 87.19 143 ARG A O 1
ATOM 1159 N N . LEU A 1 144 ? -2.497 -0.760 -22.046 1.00 84.19 144 LEU A N 1
ATOM 1160 C CA . LEU A 1 144 ? -3.112 -0.415 -20.753 1.00 84.19 144 LEU A CA 1
ATOM 1161 C C . LEU A 1 144 ? -4.493 0.249 -20.896 1.00 84.19 144 LEU A C 1
ATOM 1163 O O . LEU A 1 144 ? -5.431 -0.211 -20.254 1.00 84.19 144 LEU A O 1
ATOM 1167 N N . GLY A 1 145 ? -4.634 1.241 -21.779 1.00 83.38 145 GLY A N 1
ATOM 1168 C CA . GLY A 1 145 ? -5.908 1.924 -22.036 1.00 83.38 145 GLY A CA 1
ATOM 1169 C C . GLY A 1 145 ? -7.024 1.053 -22.632 1.00 83.38 145 GLY A C 1
ATOM 1170 O O . GLY A 1 145 ? -8.190 1.414 -22.522 1.00 83.38 145 GLY A O 1
ATOM 1171 N N . ASP A 1 146 ? -6.694 -0.112 -23.201 1.00 86.44 146 ASP A N 1
ATOM 1172 C CA . ASP A 1 146 ? -7.665 -1.046 -23.796 1.00 86.44 146 ASP A CA 1
ATOM 1173 C C . ASP A 1 146 ? -8.080 -2.170 -22.821 1.00 86.44 146 ASP A C 1
ATOM 1175 O O . ASP A 1 146 ? -8.799 -3.106 -23.193 1.00 86.44 146 ASP A O 1
ATOM 1179 N N . ARG A 1 147 ? -7.582 -2.140 -21.577 1.00 87.69 147 ARG A N 1
ATOM 1180 C CA . ARG A 1 147 ? -7.867 -3.161 -20.561 1.00 87.69 147 ARG A CA 1
ATOM 1181 C C . ARG A 1 147 ? -9.085 -2.763 -19.723 1.00 87.69 147 ARG A C 1
ATOM 1183 O O . ARG A 1 147 ? -9.028 -1.797 -18.971 1.00 87.69 147 ARG A O 1
ATOM 1190 N N . ASP A 1 148 ? -10.153 -3.562 -19.778 1.00 86.69 148 ASP A N 1
ATOM 1191 C CA . ASP A 1 148 ? -11.269 -3.485 -18.818 1.00 86.69 148 ASP A CA 1
ATOM 1192 C C . ASP A 1 148 ? -10.955 -4.374 -17.608 1.00 86.69 148 ASP A C 1
ATOM 1194 O O . ASP A 1 148 ? -11.276 -5.563 -17.590 1.00 86.69 148 ASP A O 1
ATOM 1198 N N . ILE A 1 149 ? -10.248 -3.809 -16.626 1.00 88.56 149 ILE A N 1
ATOM 1199 C CA . ILE A 1 149 ? -9.878 -4.511 -15.392 1.00 88.56 149 ILE A CA 1
ATOM 1200 C C . ILE A 1 149 ? -10.761 -4.033 -14.250 1.00 88.56 149 ILE A C 1
ATOM 1202 O O . ILE A 1 149 ? -10.901 -2.832 -14.014 1.00 88.56 149 ILE A O 1
ATOM 1206 N N . ARG A 1 150 ? -11.293 -4.980 -13.474 1.00 91.44 150 ARG A N 1
ATOM 1207 C CA . ARG A 1 150 ? -12.079 -4.690 -12.267 1.00 91.44 150 ARG A CA 1
ATOM 1208 C C . ARG A 1 150 ? -11.454 -5.355 -11.057 1.00 91.44 150 ARG A C 1
ATOM 1210 O O . ARG A 1 150 ? -11.030 -6.504 -11.114 1.00 91.44 150 ARG A O 1
ATOM 1217 N N . ILE A 1 151 ? -11.423 -4.638 -9.941 1.00 92.56 151 ILE A N 1
ATOM 1218 C CA . ILE A 1 151 ? -10.828 -5.118 -8.696 1.00 92.56 151 ILE A CA 1
ATOM 1219 C C . ILE A 1 151 ? -11.941 -5.491 -7.727 1.00 92.56 151 ILE A C 1
ATOM 1221 O O .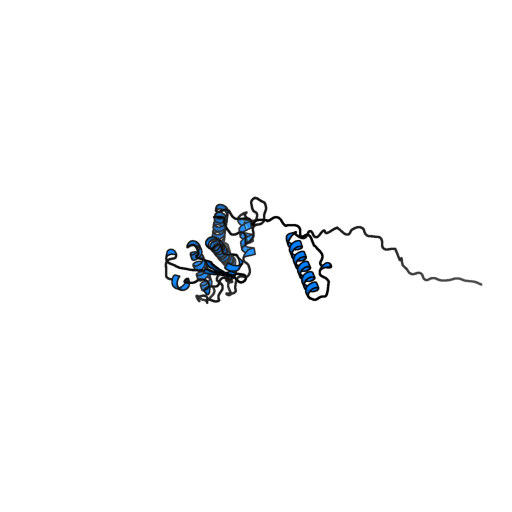 ILE A 1 151 ? -12.691 -4.623 -7.274 1.00 92.56 151 ILE A O 1
ATOM 1225 N N . ARG A 1 152 ? -12.011 -6.767 -7.344 1.00 91.69 152 ARG A N 1
ATOM 1226 C CA . ARG A 1 152 ? -12.914 -7.251 -6.299 1.00 91.69 152 ARG A CA 1
ATOM 1227 C C . ARG A 1 152 ? -12.236 -7.184 -4.934 1.00 91.69 152 ARG A C 1
ATOM 1229 O O . ARG A 1 152 ? -11.612 -8.123 -4.450 1.00 91.69 152 ARG A O 1
ATOM 1236 N N . ALA A 1 153 ? -12.399 -6.054 -4.266 1.00 88.00 153 ALA A N 1
ATOM 1237 C CA . ALA A 1 153 ? -11.883 -5.852 -2.924 1.00 88.00 153 ALA A CA 1
ATOM 1238 C C . ALA A 1 153 ? -12.714 -6.609 -1.879 1.00 88.00 153 ALA A C 1
ATOM 1240 O O . ALA A 1 153 ? -13.945 -6.536 -1.883 1.00 88.00 153 ALA A O 1
ATOM 1241 N N . ARG A 1 154 ? -12.046 -7.263 -0.921 1.00 84.19 154 ARG A N 1
ATOM 1242 C CA . ARG A 1 154 ? -12.685 -7.961 0.208 1.00 84.19 154 ARG A CA 1
ATOM 1243 C C . ARG A 1 154 ? -12.230 -7.374 1.546 1.00 84.19 154 ARG A C 1
ATOM 1245 O O . ARG A 1 154 ? -11.045 -7.364 1.878 1.00 84.19 154 ARG A O 1
ATOM 1252 N N . GLY A 1 155 ? -13.191 -6.879 2.323 1.00 78.00 155 GLY A N 1
ATOM 1253 C CA . GLY A 1 155 ? -13.002 -6.336 3.669 1.00 78.00 155 GLY A CA 1
ATOM 1254 C C . GLY A 1 155 ? -13.747 -7.141 4.736 1.00 78.00 155 GLY A C 1
ATOM 1255 O O . GLY A 1 155 ? -14.202 -8.251 4.483 1.00 78.00 155 GLY A O 1
ATOM 1256 N N . LYS A 1 156 ? -13.895 -6.564 5.939 1.00 71.38 156 LYS A N 1
ATOM 1257 C CA . LYS A 1 156 ? -14.590 -7.145 7.108 1.00 71.38 156 LYS A CA 1
ATOM 1258 C C . LYS A 1 156 ? -16.073 -7.456 6.805 1.00 71.38 156 LYS A C 1
ATOM 1260 O O . LYS A 1 156 ? -16.951 -6.682 7.176 1.00 71.38 156 LYS A O 1
ATOM 1265 N N . GLY A 1 157 ? -16.327 -8.557 6.097 1.00 65.19 157 GLY A N 1
ATOM 1266 C CA . GLY A 1 157 ? -17.649 -9.041 5.688 1.00 65.19 157 GLY A CA 1
ATOM 1267 C C . GLY A 1 157 ? -18.309 -8.280 4.532 1.00 65.19 157 GLY A C 1
ATOM 1268 O O . GLY A 1 157 ? -19.503 -8.445 4.317 1.00 65.19 157 GLY A O 1
ATOM 1269 N N . LYS A 1 158 ? -17.578 -7.422 3.810 1.00 71.56 158 LYS A N 1
ATOM 1270 C CA . LYS A 1 158 ? -18.111 -6.647 2.675 1.00 71.56 158 LYS A CA 1
ATOM 1271 C C . LYS A 1 158 ? -17.179 -6.764 1.479 1.00 71.56 158 LYS A C 1
ATOM 1273 O O . LYS A 1 158 ? -15.963 -6.655 1.653 1.00 71.56 158 LYS A O 1
ATOM 1278 N N . SER A 1 159 ? -17.743 -6.943 0.292 1.00 78.69 159 SER A N 1
ATOM 1279 C CA . SER A 1 159 ? -17.026 -6.835 -0.976 1.00 78.69 159 SER A CA 1
ATOM 1280 C C . SER A 1 159 ? -17.416 -5.548 -1.694 1.00 78.69 159 SER A C 1
ATOM 1282 O O . SER A 1 159 ? -18.532 -5.048 -1.542 1.00 78.69 159 SER A O 1
ATOM 1284 N N . ARG A 1 160 ? -16.466 -4.973 -2.428 1.00 82.19 160 ARG A N 1
ATOM 1285 C CA . ARG A 1 160 ? -16.677 -3.801 -3.282 1.00 82.19 160 ARG A CA 1
ATOM 1286 C C . ARG A 1 160 ? -15.925 -4.011 -4.583 1.00 82.19 160 ARG A C 1
ATOM 1288 O O . ARG A 1 160 ? -14.824 -4.558 -4.562 1.00 82.19 160 ARG A O 1
ATOM 1295 N N . GLU A 1 161 ? -16.514 -3.574 -5.684 1.00 87.31 161 GLU A N 1
ATOM 1296 C CA . GLU A 1 161 ? -15.845 -3.569 -6.979 1.00 87.31 161 GLU A CA 1
ATOM 1297 C C . GLU A 1 161 ? -15.313 -2.167 -7.270 1.00 87.31 161 GLU A C 1
ATOM 1299 O O . GLU A 1 161 ? -15.993 -1.170 -7.023 1.00 87.31 161 GLU A O 1
ATOM 1304 N N . PHE A 1 162 ? -14.073 -2.102 -7.743 1.00 84.50 162 PHE A N 1
ATOM 1305 C CA . PHE A 1 162 ? -13.396 -0.865 -8.108 1.00 84.50 162 PHE A CA 1
ATOM 1306 C C . PHE A 1 162 ? -12.941 -0.937 -9.559 1.00 84.50 162 PHE A C 1
ATOM 1308 O O . PHE A 1 162 ? -12.449 -1.974 -10.007 1.00 84.50 162 PHE A O 1
ATOM 1315 N N . ILE A 1 163 ? -13.051 0.188 -10.258 1.00 85.00 163 ILE A N 1
ATOM 1316 C CA . ILE A 1 163 ? -12.427 0.394 -11.563 1.00 85.00 163 ILE A CA 1
ATOM 1317 C C . ILE A 1 163 ? -11.173 1.242 -11.305 1.00 85.00 163 ILE A C 1
ATOM 1319 O O . ILE A 1 163 ? -11.304 2.398 -10.894 1.00 85.00 163 ILE A O 1
ATOM 1323 N N . PRO A 1 164 ? -9.963 0.673 -11.424 1.00 82.50 164 PRO A N 1
ATOM 1324 C CA . PRO A 1 164 ? -8.726 1.407 -11.199 1.00 82.50 164 PRO A CA 1
ATOM 1325 C C . PRO A 1 164 ? -8.484 2.434 -12.308 1.00 82.50 164 PRO A C 1
ATOM 1327 O O . PRO A 1 164 ? -8.774 2.188 -13.476 1.00 82.50 164 PRO A O 1
ATOM 1330 N N . LEU A 1 165 ? -7.871 3.565 -11.951 1.00 84.50 165 LEU A N 1
ATOM 1331 C CA . LEU A 1 165 ? -7.284 4.467 -12.944 1.00 84.50 165 LEU A CA 1
ATOM 1332 C C . LEU A 1 165 ? -6.123 3.772 -13.672 1.00 84.50 165 LEU A C 1
ATOM 1334 O O . LEU A 1 165 ? -5.374 3.013 -13.053 1.00 84.50 165 LEU A O 1
ATOM 1338 N N . GLU A 1 166 ? -5.924 4.099 -14.951 1.00 83.81 166 GLU A N 1
ATOM 1339 C CA . GLU A 1 166 ? -4.925 3.466 -15.828 1.00 83.81 166 GLU A CA 1
ATOM 1340 C C . GLU A 1 166 ? -3.511 3.462 -15.228 1.00 83.81 166 GLU A C 1
ATOM 1342 O O . GLU A 1 166 ? -2.805 2.457 -15.280 1.00 83.81 166 GLU A O 1
ATOM 1347 N N . TYR A 1 167 ? -3.113 4.553 -14.567 1.00 82.50 167 TYR A N 1
ATOM 1348 C CA . TYR A 1 167 ? -1.814 4.631 -13.895 1.00 82.50 167 TYR A CA 1
ATOM 1349 C C . TYR A 1 167 ? -1.625 3.525 -12.845 1.00 82.50 167 TYR A C 1
ATOM 1351 O O . TYR A 1 167 ? -0.561 2.913 -12.773 1.00 82.50 167 TYR A O 1
ATOM 1359 N N . GLY A 1 168 ? -2.675 3.204 -12.083 1.00 85.38 168 GLY A N 1
ATOM 1360 C CA . GLY A 1 168 ? -2.654 2.110 -11.113 1.00 85.38 168 GLY A CA 1
ATOM 1361 C C . GLY A 1 168 ? -2.518 0.727 -11.759 1.00 85.38 168 GLY A C 1
ATOM 1362 O O . GLY A 1 168 ? -1.974 -0.173 -11.125 1.00 85.38 168 GLY A O 1
ATOM 1363 N N . LEU A 1 169 ? -2.943 0.555 -13.019 1.00 86.50 169 LEU A N 1
ATOM 1364 C CA . LEU A 1 169 ? -2.820 -0.717 -13.741 1.00 86.50 169 LEU A CA 1
ATOM 1365 C C . LEU A 1 169 ? -1.366 -1.092 -14.025 1.00 86.50 169 LEU A C 1
ATOM 1367 O O . LEU A 1 169 ? -0.989 -2.255 -13.886 1.00 86.50 169 LEU A O 1
ATOM 1371 N N . SER A 1 170 ? -0.539 -0.101 -14.360 1.00 90.75 170 SER A N 1
ATOM 1372 C CA . SER A 1 170 ? 0.893 -0.302 -14.619 1.00 90.75 170 SER A CA 1
ATOM 1373 C C . SER A 1 170 ? 1.647 -0.902 -13.423 1.00 90.75 170 SER A C 1
ATOM 1375 O O . SER A 1 170 ? 2.642 -1.612 -13.587 1.00 90.75 170 SER A O 1
ATOM 1377 N N . GLU A 1 171 ? 1.148 -0.676 -12.208 1.00 93.44 171 GLU A N 1
ATOM 1378 C CA . GLU A 1 171 ? 1.757 -1.210 -10.995 1.00 93.44 171 GLU A CA 1
ATOM 1379 C C . GLU A 1 171 ? 1.390 -2.679 -10.757 1.00 93.44 171 GLU A C 1
ATOM 1381 O O . GLU A 1 171 ? 2.196 -3.420 -10.193 1.00 93.44 171 GLU A O 1
ATOM 1386 N N . PHE A 1 172 ? 0.249 -3.154 -11.269 1.00 94.19 172 PHE A N 1
ATOM 1387 C CA . PHE A 1 172 ? -0.026 -4.592 -11.315 1.00 94.19 172 PHE A CA 1
ATOM 1388 C C . PHE A 1 172 ? 0.923 -5.305 -12.282 1.00 94.19 172 PHE A C 1
ATOM 1390 O O . PHE A 1 172 ? 1.481 -6.336 -11.910 1.00 94.19 172 PHE A O 1
ATOM 1397 N N . ASP A 1 173 ? 1.219 -4.719 -13.450 1.00 93.88 173 ASP A N 1
ATOM 1398 C CA . ASP A 1 173 ? 2.215 -5.272 -14.385 1.00 93.88 173 ASP A CA 1
ATOM 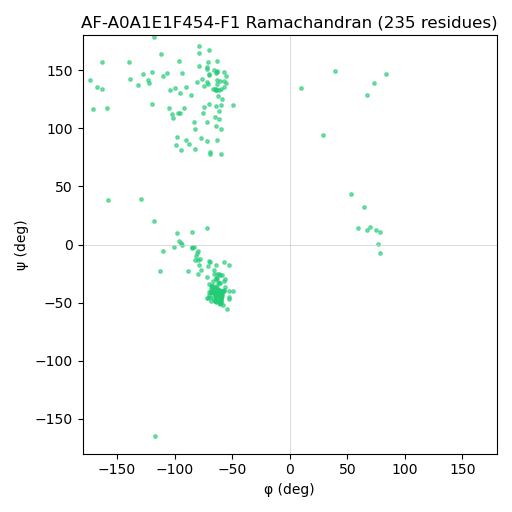1399 C C . ASP A 1 173 ? 3.591 -5.397 -13.720 1.00 93.88 173 ASP A C 1
ATOM 1401 O O . ASP A 1 173 ? 4.296 -6.397 -13.890 1.00 93.88 173 ASP A O 1
ATOM 1405 N N . ARG A 1 174 ? 3.976 -4.389 -12.929 1.00 94.12 174 ARG A N 1
ATOM 1406 C CA . ARG A 1 174 ? 5.222 -4.408 -12.159 1.00 94.12 174 ARG A CA 1
ATOM 1407 C C . ARG A 1 174 ? 5.241 -5.561 -11.160 1.00 94.12 174 ARG A C 1
ATOM 1409 O O . ARG A 1 174 ? 6.208 -6.320 -11.136 1.00 94.12 174 ARG A O 1
ATOM 1416 N N . LEU A 1 175 ? 4.184 -5.704 -10.362 1.00 95.31 175 LEU A N 1
ATOM 1417 C CA . LEU A 1 175 ? 4.068 -6.771 -9.365 1.00 95.31 175 LEU A CA 1
ATOM 1418 C C . LEU A 1 175 ? 4.015 -8.162 -10.011 1.00 95.31 175 LEU A C 1
ATOM 1420 O O . LEU A 1 175 ? 4.614 -9.095 -9.484 1.00 95.31 175 LEU A O 1
ATOM 1424 N N . TRP A 1 176 ? 3.383 -8.293 -11.178 1.00 95.06 176 TRP A N 1
ATOM 1425 C CA . TRP A 1 176 ? 3.331 -9.539 -11.943 1.00 95.06 176 TRP A CA 1
ATOM 1426 C C . TRP A 1 176 ? 4.717 -9.958 -12.436 1.00 95.06 176 TRP A C 1
ATOM 1428 O O . TRP A 1 176 ? 5.142 -11.092 -12.224 1.00 95.06 176 TRP A O 1
ATOM 1438 N N . ARG A 1 177 ? 5.468 -9.029 -13.044 1.00 94.00 177 ARG A N 1
ATOM 1439 C CA . ARG A 1 177 ? 6.857 -9.285 -13.468 1.00 94.00 177 ARG A CA 1
ATOM 1440 C C . ARG A 1 177 ? 7.742 -9.638 -12.283 1.00 94.00 177 ARG A C 1
ATOM 1442 O O . ARG A 1 177 ? 8.538 -10.566 -12.375 1.00 94.00 177 ARG A O 1
ATOM 1449 N N . MET A 1 178 ? 7.579 -8.926 -11.166 1.00 93.62 178 MET A N 1
ATOM 1450 C CA . MET A 1 178 ? 8.285 -9.258 -9.934 1.00 93.62 178 MET A CA 1
ATOM 1451 C C . MET A 1 178 ? 7.948 -10.669 -9.470 1.00 93.62 178 MET A C 1
ATOM 1453 O O . MET A 1 178 ? 8.869 -11.396 -9.132 1.00 93.62 178 MET A O 1
ATOM 1457 N N . TRP A 1 179 ? 6.676 -11.075 -9.462 1.00 94.88 179 TRP A N 1
ATOM 1458 C CA . TRP A 1 179 ? 6.284 -12.434 -9.088 1.00 94.88 179 TRP A CA 1
ATOM 1459 C C . TRP A 1 179 ? 7.022 -13.473 -9.932 1.00 94.88 179 TRP A C 1
ATOM 1461 O O . TRP A 1 179 ? 7.741 -14.293 -9.360 1.00 94.88 179 TRP A O 1
ATOM 1471 N N . LYS A 1 180 ? 6.916 -13.369 -11.264 1.00 94.69 180 LYS A N 1
ATOM 1472 C CA . LYS A 1 180 ? 7.571 -14.273 -12.222 1.00 94.69 180 LYS A CA 1
ATOM 1473 C C . LYS A 1 180 ? 9.074 -14.393 -11.968 1.00 94.69 180 LYS A C 1
ATOM 1475 O O . LYS A 1 180 ? 9.589 -15.502 -11.876 1.00 94.69 180 LYS A O 1
ATOM 1480 N N . ALA A 1 181 ? 9.744 -13.263 -11.740 1.00 92.56 181 ALA A N 1
ATOM 1481 C CA . ALA A 1 181 ? 11.182 -13.226 -11.489 1.00 92.56 181 ALA A CA 1
ATOM 1482 C C . ALA A 1 181 ? 11.629 -14.002 -10.231 1.00 92.56 181 ALA A C 1
ATOM 1484 O O . ALA A 1 181 ? 12.770 -14.441 -10.191 1.00 92.56 181 ALA A O 1
ATOM 1485 N N . ASN A 1 182 ? 10.767 -14.195 -9.218 1.00 91.00 182 ASN A N 1
ATOM 1486 C CA . ASN A 1 182 ? 11.124 -15.000 -8.030 1.00 91.00 182 ASN A CA 1
ATOM 1487 C C . ASN 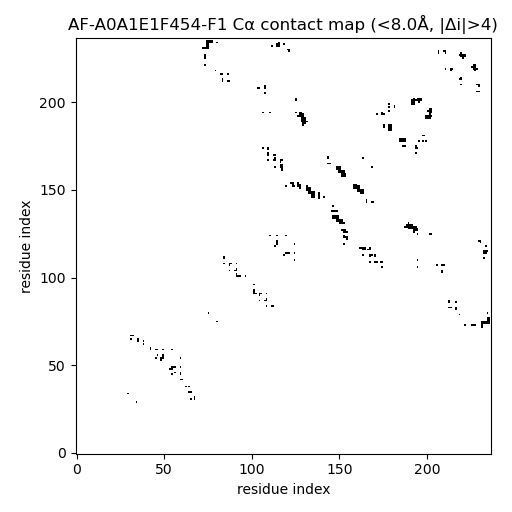A 1 182 ? 10.561 -16.426 -8.049 1.00 91.00 182 ASN A C 1
ATOM 1489 O O . ASN A 1 182 ? 10.780 -17.160 -7.092 1.00 91.00 182 ASN A O 1
ATOM 1493 N N . HIS A 1 183 ? 9.794 -16.798 -9.075 1.00 92.00 183 HIS A N 1
ATOM 1494 C CA . HIS A 1 183 ? 9.084 -18.079 -9.130 1.00 92.00 183 HIS A CA 1
ATOM 1495 C C . HIS A 1 183 ? 9.350 -18.809 -10.452 1.00 92.00 183 HIS A C 1
ATOM 1497 O O . HIS A 1 183 ? 8.434 -19.397 -11.021 1.00 92.00 183 HIS A O 1
ATOM 1503 N N . ASP A 1 184 ? 10.588 -18.765 -10.953 1.00 92.50 184 ASP A N 1
ATOM 1504 C CA . ASP A 1 184 ? 11.017 -19.465 -12.175 1.00 92.50 184 ASP A CA 1
ATOM 1505 C C . ASP A 1 184 ? 10.124 -19.167 -13.393 1.00 92.50 184 ASP A C 1
ATOM 1507 O O . ASP A 1 184 ? 9.692 -20.072 -14.106 1.00 92.50 184 ASP A O 1
ATOM 1511 N N . ASP A 1 185 ? 9.758 -17.895 -13.578 1.00 92.81 185 ASP A N 1
ATOM 1512 C CA . ASP A 1 185 ? 8.845 -17.428 -14.627 1.00 92.81 185 ASP A CA 1
ATOM 1513 C C . ASP A 1 185 ? 7.431 -18.036 -14.600 1.00 92.81 185 ASP A C 1
ATOM 1515 O O . ASP A 1 185 ? 6.646 -17.839 -15.536 1.00 92.81 185 ASP A O 1
ATOM 1519 N N . LYS A 1 186 ? 7.047 -18.696 -13.503 1.00 93.94 186 LYS A N 1
ATOM 1520 C CA . LYS A 1 186 ? 5.680 -19.180 -13.300 1.00 93.94 186 LYS A CA 1
ATOM 1521 C C . LYS A 1 186 ? 4.738 -18.016 -13.042 1.00 93.94 186 LYS A C 1
ATOM 1523 O O . LYS A 1 186 ? 5.038 -17.080 -12.295 1.00 93.94 186 LYS A O 1
ATOM 1528 N N . GLU A 1 187 ? 3.565 -18.097 -13.652 1.00 94.25 187 GLU A N 1
ATOM 1529 C CA . GLU A 1 187 ? 2.479 -17.172 -13.359 1.00 94.25 187 GLU A CA 1
ATOM 1530 C C . GLU A 1 187 ? 1.918 -17.436 -11.958 1.00 94.25 187 GLU A C 1
ATOM 1532 O O . GLU A 1 187 ? 1.865 -18.593 -11.530 1.00 94.25 187 GLU A O 1
ATOM 1537 N N . PRO A 1 188 ? 1.475 -16.392 -11.240 1.00 95.38 188 PRO A N 1
ATOM 1538 C CA . PRO A 1 188 ? 0.745 -16.597 -9.999 1.00 95.38 188 PRO A CA 1
ATOM 1539 C C . PRO A 1 188 ? -0.564 -17.341 -10.275 1.00 95.38 188 PRO A C 1
ATOM 1541 O O . PRO A 1 188 ? -1.172 -17.174 -11.332 1.00 95.38 188 PRO A O 1
ATOM 1544 N N . ALA A 1 189 ? -1.033 -18.129 -9.319 1.00 95.25 189 ALA A N 1
ATOM 1545 C CA . ALA A 1 189 ? -2.380 -18.676 -9.278 1.00 95.25 189 ALA A CA 1
ATOM 1546 C C . ALA A 1 189 ? -3.387 -17.628 -8.775 1.00 95.25 189 ALA A C 1
ATOM 1548 O O . ALA A 1 189 ? -3.038 -16.621 -8.160 1.00 95.25 189 ALA A O 1
ATOM 1549 N N . ASP A 1 190 ? -4.678 -17.881 -8.974 1.00 94.88 190 ASP A N 1
ATOM 1550 C CA . ASP A 1 190 ? -5.737 -16.953 -8.550 1.00 94.88 190 ASP A CA 1
ATOM 1551 C C . ASP A 1 190 ? -5.836 -16.802 -7.026 1.00 94.88 190 ASP A C 1
ATOM 1553 O O . ASP A 1 190 ? -6.350 -15.803 -6.520 1.00 94.88 190 ASP A O 1
ATOM 1557 N N . THR A 1 191 ? -5.332 -17.785 -6.279 1.00 95.00 191 THR A N 1
ATOM 1558 C CA . THR A 1 191 ? -5.238 -17.759 -4.816 1.00 95.00 191 THR A CA 1
ATOM 1559 C C . THR A 1 191 ? -4.025 -16.994 -4.305 1.00 95.00 191 THR A C 1
ATOM 1561 O O . THR A 1 191 ? -3.985 -16.671 -3.113 1.00 95.00 191 THR A O 1
ATOM 1564 N N . ASP A 1 192 ? -3.065 -16.690 -5.178 1.00 96.25 192 ASP A N 1
ATOM 1565 C CA . ASP A 1 192 ? -1.821 -16.048 -4.788 1.00 96.25 192 ASP A CA 1
ATOM 1566 C C . ASP A 1 192 ? -2.019 -14.552 -4.521 1.00 96.25 192 ASP A C 1
ATOM 1568 O O . ASP A 1 192 ? -2.806 -13.879 -5.201 1.00 96.25 192 ASP A O 1
ATOM 1572 N N . PRO A 1 193 ? -1.320 -14.004 -3.514 1.00 96.00 193 PRO A N 1
ATOM 1573 C CA . PRO A 1 193 ? -1.448 -12.607 -3.139 1.00 96.00 193 PRO A CA 1
ATOM 1574 C C . PRO A 1 193 ? -0.802 -11.688 -4.182 1.00 96.00 193 PRO A C 1
ATOM 1576 O O . PRO A 1 193 ? 0.316 -11.927 -4.631 1.00 96.00 193 PRO A O 1
ATOM 1579 N N . VAL A 1 194 ? -1.455 -10.560 -4.481 1.00 95.69 194 VAL A N 1
ATOM 1580 C CA . VAL A 1 194 ? -0.870 -9.513 -5.346 1.00 95.69 194 VAL A CA 1
ATOM 1581 C C . VAL A 1 194 ? 0.361 -8.884 -4.686 1.00 95.69 194 VAL A C 1
ATOM 1583 O O . VAL A 1 194 ? 1.390 -8.665 -5.321 1.00 95.69 194 VAL A O 1
ATOM 1586 N N . PHE A 1 195 ? 0.275 -8.627 -3.378 1.00 94.44 195 PHE A N 1
ATOM 1587 C CA . PHE A 1 195 ? 1.392 -8.139 -2.571 1.00 94.44 195 PHE A CA 1
ATOM 1588 C C . PHE A 1 195 ? 2.048 -9.308 -1.831 1.00 94.44 195 PHE A C 1
ATOM 1590 O O . PHE A 1 195 ? 1.635 -9.676 -0.724 1.00 94.44 195 PHE A O 1
ATOM 1597 N N . ALA A 1 196 ? 3.068 -9.889 -2.460 1.00 93.56 196 ALA A N 1
ATOM 1598 C CA . ALA A 1 196 ? 3.739 -11.096 -1.995 1.00 93.56 196 ALA A CA 1
ATOM 1599 C C . ALA A 1 196 ? 5.169 -10.846 -1.493 1.00 93.56 196 ALA A C 1
ATOM 1601 O O . ALA A 1 196 ? 5.921 -10.028 -2.036 1.00 93.56 196 ALA A O 1
ATOM 1602 N N . ALA A 1 197 ? 5.564 -11.603 -0.474 1.00 90.75 197 ALA A N 1
ATOM 1603 C CA . ALA A 1 197 ? 6.959 -11.796 -0.101 1.00 90.75 197 ALA A CA 1
ATOM 1604 C C . ALA A 1 197 ? 7.691 -12.656 -1.164 1.00 90.75 197 ALA A C 1
ATOM 1606 O O . ALA A 1 197 ? 7.039 -13.203 -2.058 1.00 90.75 197 ALA A O 1
ATOM 1607 N N . PRO A 1 198 ? 9.037 -12.737 -1.140 1.00 87.44 198 PRO A N 1
ATOM 1608 C CA . PRO A 1 198 ? 9.796 -13.522 -2.123 1.00 87.44 198 PRO A CA 1
ATOM 1609 C C . PRO A 1 198 ? 9.395 -14.997 -2.191 1.00 87.44 198 PRO A C 1
ATOM 1611 O O . PRO A 1 198 ? 9.462 -15.593 -3.252 1.00 87.44 198 PRO A O 1
ATOM 1614 N N . ASP A 1 199 ? 8.931 -15.549 -1.074 1.00 89.06 199 ASP A N 1
ATOM 1615 C CA . ASP A 1 199 ? 8.491 -16.937 -0.919 1.00 89.06 199 ASP A CA 1
ATOM 1616 C C . ASP A 1 199 ? 7.026 -17.186 -1.332 1.00 89.06 199 ASP A C 1
ATOM 1618 O O . ASP A 1 199 ? 6.452 -18.218 -0.986 1.00 89.06 199 ASP A O 1
ATOM 1622 N N . GLY A 1 200 ? 6.384 -16.212 -1.983 1.00 90.56 200 GLY A N 1
ATOM 1623 C CA . GLY A 1 200 ? 4.993 -16.296 -2.432 1.00 90.56 200 GLY A CA 1
ATOM 1624 C C . GLY A 1 200 ? 3.953 -16.073 -1.329 1.00 90.56 200 GLY A C 1
ATOM 1625 O O . GLY A 1 200 ? 2.763 -15.928 -1.616 1.00 90.56 200 GLY A O 1
ATOM 1626 N N . ARG A 1 201 ? 4.359 -15.969 -0.055 1.00 93.44 201 ARG A N 1
ATOM 1627 C CA . ARG A 1 201 ? 3.416 -15.711 1.041 1.00 93.44 201 ARG A CA 1
ATOM 1628 C C . ARG A 1 201 ? 2.908 -14.275 0.997 1.00 93.44 201 ARG A C 1
ATOM 1630 O O . ARG A 1 201 ? 3.584 -13.344 0.557 1.00 93.44 201 ARG A O 1
ATOM 1637 N N . ARG A 1 202 ? 1.701 -14.065 1.527 1.00 93.62 202 ARG A N 1
ATOM 1638 C CA . ARG A 1 202 ? 1.109 -12.725 1.625 1.00 93.62 202 ARG A CA 1
ATOM 1639 C C . ARG A 1 202 ? 1.973 -11.824 2.499 1.00 93.62 202 ARG A C 1
ATOM 1641 O O . ARG A 1 202 ? 2.316 -12.184 3.626 1.00 93.62 202 ARG A O 1
ATOM 1648 N N . LEU A 1 203 ? 2.234 -10.612 2.020 1.00 90.06 203 LEU A N 1
ATOM 1649 C CA . LEU A 1 203 ? 3.027 -9.645 2.763 1.00 90.06 203 LEU A CA 1
ATOM 1650 C C . LEU A 1 203 ? 2.350 -9.259 4.090 1.00 90.06 203 LEU A C 1
ATOM 1652 O O . LEU A 1 203 ? 1.177 -8.872 4.146 1.00 90.06 203 LEU A O 1
ATOM 1656 N N . THR A 1 204 ? 3.106 -9.368 5.185 1.00 80.81 204 THR A N 1
ATOM 1657 C CA . THR A 1 204 ? 2.569 -9.217 6.544 1.00 80.81 204 THR A CA 1
ATOM 1658 C C . THR A 1 204 ? 2.578 -7.781 7.059 1.00 80.81 204 THR A C 1
ATOM 1660 O O . THR A 1 204 ? 1.814 -7.448 7.966 1.00 80.81 204 THR A O 1
ATOM 1663 N N . SER A 1 205 ? 3.430 -6.905 6.531 1.00 80.56 205 SER A N 1
ATOM 1664 C CA . SER A 1 205 ? 3.478 -5.505 6.950 1.00 80.56 205 SER A CA 1
ATOM 1665 C C . SER A 1 205 ? 4.226 -4.645 5.941 1.00 80.56 205 SER A C 1
ATOM 1667 O O . SER A 1 205 ? 5.330 -4.979 5.532 1.00 80.56 205 SER A O 1
ATOM 1669 N N . ILE A 1 206 ? 3.638 -3.495 5.611 1.00 83.81 206 ILE A N 1
ATOM 1670 C CA . ILE A 1 206 ? 4.260 -2.415 4.823 1.00 83.81 206 ILE A CA 1
ATOM 1671 C C . ILE A 1 206 ? 4.526 -1.189 5.721 1.00 83.81 206 ILE A C 1
ATOM 1673 O O . ILE A 1 206 ? 5.172 -0.221 5.335 1.00 83.81 206 ILE A O 1
ATOM 1677 N N . ASN A 1 207 ? 4.082 -1.226 6.983 1.00 82.62 207 ASN A N 1
ATOM 1678 C CA . ASN A 1 207 ? 4.101 -0.059 7.866 1.00 82.62 207 ASN A CA 1
ATOM 1679 C C . ASN A 1 207 ? 5.520 0.446 8.147 1.00 82.62 207 ASN A C 1
ATOM 1681 O O . ASN A 1 207 ? 5.732 1.651 8.232 1.00 82.62 207 ASN A O 1
ATOM 1685 N N . LYS A 1 208 ? 6.504 -0.455 8.277 1.00 84.38 208 LYS A N 1
ATOM 1686 C CA . LYS A 1 208 ? 7.898 -0.068 8.541 1.00 84.38 208 LYS A CA 1
ATOM 1687 C C . LYS A 1 208 ? 8.488 0.712 7.364 1.00 84.38 208 LYS A C 1
ATOM 1689 O O . LYS A 1 208 ? 9.059 1.782 7.570 1.00 84.38 208 LYS A O 1
ATOM 1694 N N . SER A 1 209 ? 8.321 0.200 6.145 1.00 84.81 209 SER A N 1
ATOM 1695 C CA . SER A 1 209 ? 8.835 0.840 4.933 1.00 84.81 209 SER A CA 1
ATOM 1696 C C . SER A 1 209 ? 8.086 2.140 4.630 1.00 84.81 209 SER A C 1
ATOM 1698 O O . SER A 1 209 ? 8.721 3.145 4.311 1.00 84.81 209 SER A O 1
ATOM 1700 N N . LEU A 1 210 ? 6.768 2.175 4.848 1.00 86.88 210 LEU A N 1
ATOM 1701 C CA . LEU A 1 210 ? 5.973 3.393 4.717 1.00 86.88 210 LEU A CA 1
ATOM 1702 C C . LEU A 1 210 ? 6.366 4.465 5.742 1.00 86.88 210 LEU A C 1
ATOM 1704 O O . LEU A 1 210 ? 6.557 5.615 5.366 1.00 86.88 210 LEU A O 1
ATOM 1708 N N . ASN A 1 211 ? 6.553 4.114 7.017 1.00 86.88 211 ASN A N 1
ATOM 1709 C CA . ASN A 1 211 ? 6.993 5.072 8.037 1.00 86.88 211 ASN A CA 1
ATOM 1710 C C . ASN A 1 211 ? 8.371 5.659 7.708 1.00 86.88 211 ASN A C 1
ATOM 1712 O O . ASN A 1 211 ? 8.592 6.855 7.889 1.00 86.88 211 ASN A O 1
ATOM 1716 N N . ALA A 1 212 ? 9.285 4.838 7.186 1.00 87.88 212 ALA A N 1
ATOM 1717 C CA . 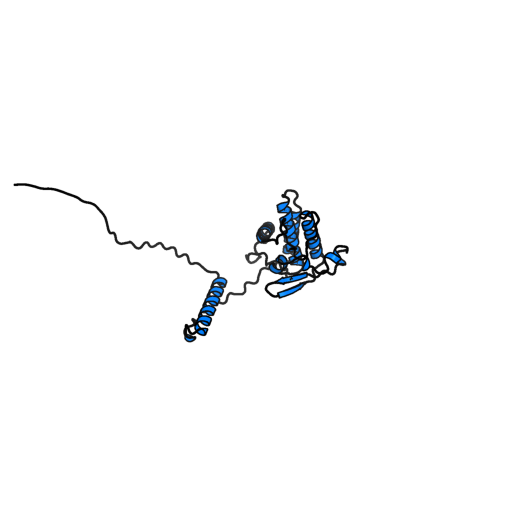ALA A 1 212 ? 10.583 5.308 6.715 1.00 87.88 212 ALA A CA 1
ATOM 1718 C C . ALA A 1 212 ? 10.461 6.226 5.486 1.00 87.88 212 ALA A C 1
ATOM 1720 O O . ALA A 1 212 ? 11.302 7.104 5.289 1.00 87.88 212 ALA A O 1
ATOM 1721 N N . LEU A 1 213 ? 9.453 6.023 4.633 1.00 89.12 213 LEU A N 1
ATOM 1722 C CA . LEU A 1 213 ? 9.146 6.905 3.506 1.00 89.12 213 LEU A CA 1
ATOM 1723 C C . LEU A 1 213 ? 8.556 8.239 3.966 1.00 89.12 213 LEU A C 1
ATOM 1725 O O . LEU A 1 213 ? 9.019 9.281 3.512 1.00 89.12 213 LEU A O 1
ATOM 1729 N N . LEU A 1 214 ? 7.600 8.211 4.893 1.00 88.25 214 LEU A N 1
ATOM 1730 C CA . LEU A 1 214 ? 6.998 9.413 5.470 1.00 88.25 214 LEU A CA 1
ATOM 1731 C C . LEU A 1 214 ? 8.033 10.269 6.201 1.00 88.25 214 LEU A C 1
ATOM 1733 O O . LEU A 1 214 ? 8.007 11.488 6.053 1.00 88.25 214 LEU A O 1
ATOM 1737 N N . GLU A 1 215 ? 8.969 9.642 6.919 1.00 89.06 215 GLU A N 1
ATOM 1738 C CA . GLU A 1 215 ? 10.083 10.355 7.550 1.00 89.06 215 GLU A CA 1
ATOM 1739 C C . GLU A 1 215 ? 10.946 11.071 6.514 1.00 89.06 215 GLU A C 1
ATOM 1741 O O . GLU A 1 215 ? 11.163 12.275 6.602 1.00 89.06 215 GLU A O 1
ATOM 1746 N N . ALA A 1 216 ? 11.378 10.346 5.480 1.00 87.75 216 ALA A N 1
ATOM 1747 C CA . ALA A 1 216 ? 12.211 10.912 4.426 1.00 87.75 216 ALA A CA 1
ATOM 1748 C C . ALA A 1 216 ? 11.490 12.018 3.631 1.00 87.75 216 ALA A C 1
ATOM 1750 O O . ALA A 1 216 ? 12.135 12.920 3.103 1.00 87.75 216 ALA A O 1
ATOM 1751 N N . ALA A 1 217 ? 10.159 11.959 3.536 1.00 87.12 217 ALA A N 1
ATOM 1752 C CA . ALA A 1 217 ? 9.351 12.987 2.887 1.00 87.12 217 ALA A CA 1
ATOM 1753 C C . ALA A 1 217 ? 9.100 14.216 3.779 1.00 87.12 217 ALA A C 1
ATOM 1755 O O . ALA A 1 217 ? 8.628 15.240 3.271 1.00 87.12 217 ALA A O 1
ATOM 1756 N N . GLY A 1 218 ? 9.387 14.126 5.084 1.00 85.38 218 GLY A N 1
ATOM 1757 C CA . GLY A 1 218 ? 8.988 15.125 6.075 1.00 85.38 218 GLY A CA 1
ATOM 1758 C C . GLY A 1 218 ? 7.468 15.213 6.235 1.00 85.38 218 GLY A C 1
ATOM 1759 O O . GLY A 1 218 ? 6.936 16.296 6.434 1.00 85.38 218 GLY A O 1
ATOM 1760 N N . LEU A 1 219 ? 6.759 14.090 6.070 1.00 85.00 219 LEU A N 1
ATOM 1761 C CA . LEU A 1 219 ? 5.291 14.005 6.078 1.00 85.00 219 LEU A CA 1
ATOM 1762 C C . LEU A 1 219 ? 4.760 13.119 7.215 1.00 85.00 219 LEU A C 1
ATOM 1764 O O . LEU A 1 219 ? 3.638 12.619 7.128 1.00 85.00 219 LEU A O 1
ATOM 1768 N N . LYS A 1 220 ? 5.553 12.883 8.268 1.00 80.00 220 LYS A N 1
ATOM 1769 C CA . LYS A 1 220 ? 5.098 12.119 9.442 1.00 80.00 220 LYS A CA 1
ATOM 1770 C C . LYS A 1 220 ? 3.973 12.808 10.196 1.00 80.00 220 LYS A C 1
ATOM 1772 O O . LYS A 1 220 ? 3.167 12.120 10.818 1.00 80.00 220 LYS A O 1
ATOM 1777 N N . GLU A 1 221 ? 3.917 14.130 10.145 1.00 77.50 221 GLU A N 1
ATOM 1778 C CA . GLU A 1 221 ? 2.914 14.927 10.834 1.00 77.50 221 GLU A CA 1
ATOM 1779 C C . GLU A 1 221 ? 2.230 15.872 9.849 1.00 77.50 221 GLU A C 1
ATOM 1781 O O . GLU A 1 221 ? 2.812 16.305 8.857 1.00 77.50 221 GLU A O 1
ATOM 1786 N N . ASP A 1 222 ? 0.951 16.127 10.094 1.00 67.75 222 ASP A N 1
ATOM 1787 C CA . ASP A 1 222 ? 0.182 17.142 9.381 1.00 67.75 222 ASP A CA 1
ATOM 1788 C C . ASP A 1 222 ? 0.492 18.553 9.914 1.00 67.75 222 ASP A C 1
ATOM 1790 O O . ASP A 1 222 ? 1.063 18.695 10.993 1.00 67.75 222 ASP A O 1
ATOM 1794 N N . HIS A 1 223 ? 0.010 19.602 9.237 1.00 59.97 223 HIS A N 1
ATOM 1795 C CA . HIS A 1 223 ? 0.099 21.006 9.683 1.00 59.97 223 HIS A CA 1
ATOM 1796 C C . HIS A 1 223 ? -0.444 21.252 11.107 1.00 59.97 223 HIS A C 1
ATOM 1798 O O . HIS A 1 223 ? -0.154 22.273 11.718 1.00 59.97 223 HIS A O 1
ATOM 1804 N N . ARG A 1 224 ? -1.237 20.312 11.643 1.00 57.66 224 ARG A N 1
ATOM 1805 C CA . ARG A 1 224 ? -1.800 20.324 13.004 1.00 57.66 224 ARG A CA 1
ATOM 1806 C C . ARG A 1 224 ? -1.009 19.476 14.014 1.00 57.66 224 ARG A C 1
ATOM 1808 O O . ARG A 1 224 ? -1.546 19.177 15.076 1.00 57.66 224 ARG A O 1
ATOM 1815 N N . GLY A 1 225 ? 0.180 18.979 13.663 1.00 61.31 225 GLY A N 1
ATOM 1816 C CA . GLY A 1 225 ? 0.991 18.092 14.513 1.00 61.31 225 GLY A CA 1
ATOM 1817 C C . GLY A 1 225 ? 0.406 16.684 14.709 1.00 61.31 225 GLY A C 1
ATOM 1818 O O . GLY A 1 225 ? 0.796 15.954 15.617 1.00 61.31 225 GLY A O 1
ATOM 1819 N N . LYS A 1 226 ? -0.576 16.275 13.890 1.00 66.56 226 LYS A N 1
ATOM 1820 C CA . LYS A 1 226 ? -1.159 14.924 13.958 1.00 66.56 226 LYS A CA 1
ATOM 1821 C C . LYS A 1 226 ? -0.335 13.940 13.140 1.00 66.56 226 LYS A C 1
ATOM 1823 O O . LYS A 1 226 ? -0.131 14.164 11.948 1.00 66.56 226 LYS A O 1
ATOM 1828 N N . LYS A 1 227 ? 0.042 12.815 13.754 1.00 65.12 227 LYS A N 1
ATOM 1829 C CA . LYS A 1 227 ? 0.756 11.724 13.080 1.00 65.12 227 LYS A CA 1
ATOM 1830 C C . LYS A 1 227 ? -0.054 11.152 11.915 1.00 65.12 227 LYS A C 1
ATOM 1832 O O . LYS A 1 227 ? -1.243 10.866 12.064 1.00 65.12 227 LYS A O 1
ATOM 1837 N N . ARG A 1 228 ? 0.614 10.961 10.780 1.00 68.00 228 ARG A N 1
ATOM 1838 C CA . ARG A 1 228 ? 0.099 10.297 9.581 1.00 68.00 228 ARG A CA 1
ATOM 1839 C C . ARG A 1 228 ? 0.519 8.826 9.607 1.00 68.00 228 ARG A C 1
ATOM 1841 O O . ARG A 1 228 ? 1.682 8.511 9.848 1.00 68.00 228 ARG A O 1
ATOM 1848 N N . ASP A 1 229 ? -0.439 7.932 9.397 1.00 62.12 229 ASP A N 1
ATOM 1849 C CA . ASP A 1 229 ? -0.252 6.479 9.375 1.00 62.12 229 ASP A CA 1
ATOM 1850 C C . ASP A 1 229 ? -0.615 5.884 8.001 1.00 62.12 229 ASP A C 1
ATOM 1852 O O . ASP A 1 229 ? -1.072 6.584 7.096 1.00 62.12 229 ASP A O 1
ATOM 1856 N N . ALA A 1 230 ? -0.455 4.567 7.837 1.00 51.97 230 ALA A N 1
ATOM 1857 C CA . ALA A 1 230 ? -0.781 3.859 6.593 1.00 51.97 230 ALA A CA 1
ATOM 1858 C C . ALA A 1 230 ? -2.235 4.017 6.115 1.00 51.97 230 ALA A C 1
ATOM 1860 O O . ALA A 1 230 ? -2.542 3.716 4.964 1.00 51.97 230 ALA A O 1
ATOM 1861 N N . TYR A 1 231 ? -3.132 4.493 6.980 1.00 51.50 231 TYR A N 1
ATOM 1862 C CA . TYR A 1 231 ? -4.534 4.746 6.668 1.00 51.50 231 TYR A CA 1
ATOM 1863 C C . TYR A 1 231 ? -4.821 6.193 6.246 1.00 51.50 231 TYR A C 1
ATOM 1865 O O . TYR A 1 231 ? -5.975 6.527 5.985 1.00 51.50 231 TYR A O 1
ATOM 1873 N N . THR A 1 232 ? -3.805 7.051 6.170 1.00 53.09 232 THR A N 1
ATOM 1874 C CA . THR A 1 232 ? -3.936 8.483 5.841 1.00 53.09 232 THR A CA 1
ATOM 1875 C C . THR A 1 232 ? -3.965 8.731 4.314 1.00 53.09 232 THR 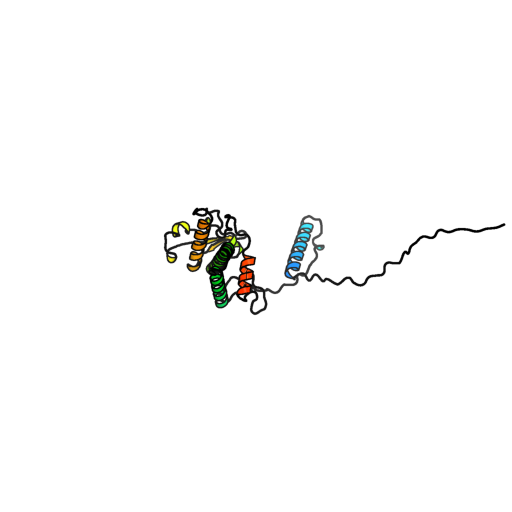A C 1
ATOM 1877 O O . THR A 1 232 ? -4.137 9.854 3.861 1.00 53.09 232 THR A O 1
ATOM 1880 N N . GLY A 1 233 ? -3.829 7.685 3.489 1.00 46.41 233 GLY A N 1
ATOM 1881 C CA . GLY A 1 233 ? -3.562 7.747 2.041 1.00 46.41 233 GLY A CA 1
ATOM 1882 C C . GLY A 1 233 ? -4.676 8.223 1.101 1.00 46.41 233 GLY A C 1
ATOM 1883 O O . GLY A 1 233 ? -4.542 8.006 -0.097 1.00 46.41 233 GLY A O 1
ATOM 1884 N N . GLN A 1 234 ? -5.758 8.842 1.581 1.00 48.53 234 GLN A N 1
ATOM 1885 C CA . GLN A 1 234 ? -6.806 9.347 0.685 1.00 48.53 234 GLN A CA 1
ATOM 1886 C C . GLN A 1 234 ? -6.601 10.845 0.397 1.00 48.53 234 GLN A C 1
ATOM 1888 O O . GLN A 1 234 ? -6.721 11.657 1.323 1.00 48.53 234 GLN A O 1
ATOM 1893 N N . PRO A 1 235 ? -6.280 11.234 -0.854 1.00 36.81 235 PRO A N 1
ATOM 1894 C CA . PRO A 1 235 ? -6.372 12.629 -1.262 1.00 36.81 235 PRO A CA 1
ATOM 1895 C C . PRO A 1 235 ? -7.836 13.084 -1.181 1.00 36.81 235 PRO A C 1
ATOM 1897 O O . PRO A 1 235 ? -8.748 12.319 -1.498 1.00 36.81 235 PRO A O 1
ATOM 1900 N N . ARG A 1 236 ? -8.071 14.326 -0.745 1.00 31.30 236 ARG A N 1
ATOM 1901 C CA . ARG A 1 236 ? -9.356 14.981 -1.019 1.00 31.30 236 ARG A CA 1
ATOM 1902 C C . ARG A 1 236 ? -9.321 15.403 -2.485 1.00 31.30 236 ARG A C 1
ATOM 1904 O O . ARG A 1 236 ? -8.465 16.215 -2.836 1.00 31.30 236 ARG A O 1
ATOM 1911 N N . LEU A 1 237 ? -10.171 14.791 -3.307 1.00 28.59 237 LEU A N 1
ATOM 1912 C CA . LEU A 1 237 ? -10.542 15.336 -4.613 1.00 28.59 237 LEU A CA 1
ATOM 1913 C C . LEU A 1 237 ? -11.533 16.481 -4.400 1.00 28.59 237 LEU A C 1
ATOM 1915 O O . LEU A 1 237 ? -12.377 16.340 -3.481 1.00 28.59 237 LEU A O 1
#

pLDDT: mean 77.4, std 20.22, range [28.59, 96.25]

Nearest PDB structures (foldseek):
  5jk0-assembly1_D  TM=7.034E-01  e=1.812E-05  Helicobacter pylori 26695
  3nkh-assembly1_A  TM=7.428E-01  e=1.025E-04  Staphylococcus aureus subsp. aureus USA300_TCH1516
  3nkh-assembly1_B  TM=7.465E-01  e=2.735E-04  Staphylococcus aureus subsp. aureus USA300_TCH1516

Radius of gyration: 30.38 Å; Cα contacts (8 Å, |Δi|>4): 250; chains: 1; bounding box: 62×40×124 Å

Foldseek 3Di:
DDDDDDDDDDDDDDDPDDPPPDPDPPPPPDDLVVVLVVVVVLLVVVVVCCVVVVDPPVPRDDDDRPDDPDDDFAADAPVLLVLLLVLLVVQLPDPPDDPQSNVLSLLLSLLLQQCAQWVDFPQQLLQFFPLQFPQLVVCPVDDLVVTQTWGFTDDDPDTDITGGDSSSSVSLVVLQVVQCVLVVNDGDDRNFHSRADSVRDRDDDSFVVVCVSCVVSVNQADPVRHGHGPRNSYHDD

Organism: NCBI:txid120107

Sequence (237 aa):
MVKVSDRRVVSDRFRPFASDKSVGNHRFTFAPARTSADISVLRQLFRQAAKWGYINQSQIPDVDTPRVPPSPRPSYSPGEMTKLLKLAQKRMEDRKVNEEVRRDRTILYAYVTVACCTGMRPTELRNLNWGDLLGYREGLSKRLGDRDIRIRARGKGKSREFIPLEYGLSEFDRLWRMWKANHDDKEPADTDPVFAAPDGRRLTSINKSLNALLEAAGLKEDHRGKKRDAYTGQPRL

Mean predicted aligned error: 13.0 Å

InterPro domains:
  IPR011010 DNA breaking-rejoining enzyme, catalytic core [SSF56349] (31-221)
  IPR013762 Integrase-like, catalytic domain superfamily [G3DSA:1.10.443.10] (77-231)